Protein AF-A0A8K2ANF6-F1 (afdb_monomer)

Sequence (310 aa):
MTPPDPPKLIIRSDTGTQQIQLVDQPLWTVGRSQMNSICLSDPCASRHHAKIETVFDRHFCYVDLQSRNGSMINGHPVITPTLLQNGDRITIGSTEILFRRGIVTQAGNDTHQPQKQILTLQGAATQGIIWQELFLSHGISVIWETGETELLHHLRPQNANLPNLLLLDTEVFQQRLLEFCFWCRQQFPRMQIVLTYRETPHLSLDWQKQVAALGISCFLPAFDHHHLSTQTQVIQGRFNAVLQLISSSLNPETFHTTLKTLDQLLNQLSAVDKPAADPNPPSAPDPDEITSFLKMPSSPPPQRRQKHNN

InterPro domains:
  IPR000253 Forkhead-associated (FHA) domain [PF00498] (28-93)
  IPR000253 Forkhead-associated (FHA) domain [PS50006] (28-78)
  IPR000253 Forkhead-associated (FHA) domain [SM00240] (27-78)
  IPR008984 SMAD/FHA domain superfamily [SSF49879] (3-106)
  IPR050923 Cellular Process Regulator and RNA Processing Protein [PTHR23308] (6-105)

Foldseek 3Di:
DPPWDAKWKWKQDPVGTDIDGPDDDFKFWDFCAPPTNHHDVDPQTDNGFWMWGDDPNRWIKIGGPPRPNAKAWPNHGDLFTHTDDAQIWIDGHRMIMGIHTGFDWDDDDDDPDDAAEEEEADQDPLLQCLLCLQQSLQRHTYGYHPAPVVSVVQDDLPDPDHHQEYEYEPVRCVPCVLVVLQVCCVSPVNYAYEYEYADDPPCDPVNVVSVVVSVHQYYAYGDPQAPLVVCLVNSCVRSQSVCVSSPGDDDVVSSNVSSVSSNVVSCNRVVSPDDDDPPDDPDDDDPVVVVPPPDDDDDDDDDDDDDDDD

Mean predicted aligned error: 11.01 Å

Radius of gyration: 25.93 Å; Cα contacts (8 Å, |Δi|>4): 488; chains: 1; bounding box: 66×88×52 Å

pLDDT: mean 82.02, std 18.88, range [33.0, 98.5]

Nearest PDB structures (foldseek):
  3gqs-assembly2_B  TM=8.707E-01  e=6.152E-08  Chlamydia trachomatis D/UW-3/CX
  3gqs-assembly1_A  TM=8.862E-01  e=1.342E-07  Chlamydia trachomatis D/UW-3/CX
  3uv0-assembly1_A  TM=7.746E-01  e=3.350E-05  Drosophila melanogaster
  3mdb-assembly1_A  TM=7.869E-01  e=8.239E-05  Homo sapiens
  4dad-assembly1_A-2  TM=7.125E-01  e=3.692E-04  Burkholderia pseudomallei

Solvent-accessible surface area (backbone atoms only — not comparable to full-atom values): 18328 Å² total; per-residue (Å²): 132,82,76,62,51,71,37,29,36,42,37,37,46,98,91,46,78,51,76,45,73,69,64,102,60,62,68,40,38,29,14,40,27,81,88,29,79,41,60,42,93,44,86,56,39,25,59,66,19,30,36,40,36,55,45,93,90,77,41,41,32,41,33,69,57,80,30,88,73,52,41,25,48,77,87,39,76,56,82,41,53,38,73,63,51,75,68,40,36,39,37,38,72,84,31,42,33,36,36,42,52,40,74,69,68,55,46,75,84,90,69,100,61,89,73,52,32,36,38,32,37,34,66,51,61,70,59,38,50,54,55,43,55,57,36,32,74,70,47,26,23,33,44,82,31,62,49,72,72,66,49,51,71,63,66,43,95,83,47,90,78,62,59,62,31,39,41,36,35,52,78,72,36,70,91,46,47,64,61,51,45,48,51,45,37,72,76,38,75,83,56,39,35,34,39,31,36,81,67,80,68,89,70,44,71,64,55,53,53,54,43,55,75,50,55,54,71,50,78,43,72,52,76,68,69,74,63,37,72,82,40,46,70,60,54,49,52,56,52,44,58,56,32,52,78,69,76,47,81,82,53,68,69,58,50,55,53,52,45,51,55,50,31,55,51,45,49,58,39,60,57,59,78,58,76,75,75,64,94,69,71,80,75,79,78,64,82,78,66,68,76,72,79,82,78,80,84,90,79,84,83,86,84,85,83,83,82,83,87,130

Secondary structure (DSSP, 8-state):
-PPPPPPEEEEEETTEEEEEE--S-SEEEEESSTTSSEE---TTS-SS-EEEEEETTTEEEEEE-S-SS--EETTEE--S-EEE-TT-EEEETTEEEEEE------S-SS-SS---EEEEE-SSHHHHHHHHHHHHHTT-EEEEESSHHHHHHH--TT-SS--SEEEEETTTTTTTHHHHHHHHHHH-TT-EEEEEESSPP---HHHHHHHHHTT--EEEEPP--S-GGGGHHHHHHHHHHHHHHTT----HHHHHHHHHHHHHHHHHHHGGGSPPPPSSPPPPPPTTSGGGSS--PPPPPPPPPPPPP-

Organism: NCBI:txid2781853

Structure (mmCIF, N/CA/C/O backbone):
data_AF-A0A8K2ANF6-F1
#
_entry.id   AF-A0A8K2ANF6-F1
#
loop_
_atom_site.group_PDB
_atom_site.id
_atom_site.type_symbol
_atom_site.label_atom_id
_atom_site.label_alt_id
_atom_site.label_comp_id
_atom_site.label_asym_id
_atom_site.label_entity_id
_atom_site.label_seq_id
_atom_site.pdbx_PDB_ins_code
_atom_site.Cartn_x
_atom_site.Cartn_y
_atom_site.Cartn_z
_atom_site.occupancy
_atom_site.B_iso_or_equiv
_atom_site.auth_seq_id
_atom_site.auth_comp_id
_atom_site.auth_asym_id
_atom_site.auth_atom_id
_atom_site.pdbx_PDB_model_num
ATOM 1 N N . MET A 1 1 ? -9.736 -22.367 1.655 1.00 39.25 1 MET A N 1
ATOM 2 C CA . MET A 1 1 ? -9.303 -21.031 1.197 1.00 39.25 1 MET A CA 1
ATOM 3 C C . MET A 1 1 ? -8.266 -21.258 0.115 1.00 39.25 1 MET A C 1
ATOM 5 O O . MET A 1 1 ? -7.343 -22.024 0.357 1.00 39.25 1 MET A O 1
ATOM 9 N N . THR A 1 2 ? -8.457 -20.718 -1.087 1.00 34.53 2 THR A N 1
ATOM 10 C CA . THR A 1 2 ? -7.396 -20.680 -2.103 1.00 34.53 2 THR A CA 1
ATOM 11 C C . THR A 1 2 ? -6.213 -19.895 -1.526 1.00 34.53 2 THR A C 1
ATOM 13 O O . THR A 1 2 ? -6.458 -18.875 -0.876 1.00 34.53 2 THR A O 1
ATOM 16 N N . PRO A 1 3 ? -4.961 -20.362 -1.686 1.00 49.06 3 PRO A N 1
ATOM 17 C CA . PRO A 1 3 ? -3.806 -19.599 -1.234 1.00 49.06 3 PRO A CA 1
ATOM 18 C C . PRO A 1 3 ? -3.835 -18.202 -1.870 1.00 49.06 3 PRO A C 1
ATOM 20 O O . PRO A 1 3 ? -4.307 -18.075 -3.006 1.00 49.06 3 PRO A O 1
ATOM 23 N N . PRO A 1 4 ? -3.404 -17.154 -1.143 1.00 62.00 4 PRO A N 1
ATOM 24 C CA . PRO A 1 4 ? -3.367 -15.808 -1.693 1.00 62.00 4 PRO A CA 1
ATOM 25 C C . PRO A 1 4 ? -2.556 -15.830 -2.989 1.00 62.00 4 PRO A C 1
ATOM 27 O O . PRO A 1 4 ? -1.448 -16.363 -3.022 1.00 62.00 4 PRO A O 1
ATOM 30 N N . ASP A 1 5 ? -3.150 -15.300 -4.061 1.00 73.75 5 ASP A N 1
ATOM 31 C CA . ASP A 1 5 ? -2.535 -15.292 -5.387 1.00 73.75 5 ASP A CA 1
ATOM 32 C C . ASP A 1 5 ? -1.180 -14.563 -5.274 1.00 73.75 5 ASP A C 1
ATOM 34 O O . ASP A 1 5 ? -1.154 -13.417 -4.795 1.00 73.75 5 ASP A O 1
ATOM 38 N N . PRO A 1 6 ? -0.050 -15.214 -5.617 1.00 85.75 6 PRO A N 1
ATOM 39 C CA . PRO A 1 6 ? 1.262 -14.651 -5.347 1.00 85.75 6 PRO A CA 1
ATOM 40 C C . PRO A 1 6 ? 1.429 -13.318 -6.087 1.00 85.75 6 PRO A C 1
ATOM 42 O O . PRO A 1 6 ? 0.893 -13.152 -7.193 1.00 85.75 6 PRO A O 1
ATOM 45 N N . PRO A 1 7 ? 2.157 -12.352 -5.497 1.00 92.19 7 PRO A N 1
ATOM 46 C CA . PRO A 1 7 ? 2.443 -11.093 -6.166 1.00 92.19 7 PRO A CA 1
ATOM 47 C C . PRO A 1 7 ? 3.126 -11.365 -7.506 1.00 92.19 7 PRO A C 1
ATOM 49 O O . PRO A 1 7 ? 4.001 -12.225 -7.616 1.00 92.19 7 PRO A O 1
ATOM 52 N N . LYS A 1 8 ? 2.687 -10.668 -8.550 1.00 95.00 8 LYS A N 1
ATOM 53 C CA . LYS A 1 8 ? 3.132 -10.887 -9.923 1.00 95.00 8 LYS A CA 1
ATOM 54 C C . LYS A 1 8 ? 3.144 -9.601 -10.732 1.00 95.00 8 LYS A C 1
ATOM 56 O O . LYS A 1 8 ? 2.384 -8.668 -10.479 1.00 95.00 8 LYS A O 1
ATOM 61 N N . LEU A 1 9 ? 3.981 -9.600 -11.757 1.00 97.25 9 LEU A N 1
ATOM 62 C CA . LEU A 1 9 ? 4.042 -8.578 -12.788 1.00 97.25 9 LEU A CA 1
ATOM 63 C C . LEU A 1 9 ? 3.453 -9.137 -14.074 1.00 97.25 9 LEU A C 1
ATOM 65 O O . LEU A 1 9 ? 3.800 -10.243 -14.488 1.00 97.25 9 LEU A O 1
ATOM 69 N N . ILE A 1 10 ? 2.580 -8.366 -14.711 1.00 97.50 10 ILE A N 1
ATOM 70 C CA . ILE A 1 10 ? 2.072 -8.638 -16.054 1.00 97.50 10 ILE A CA 1
ATOM 71 C C . ILE A 1 10 ? 2.729 -7.616 -16.979 1.00 97.50 10 ILE A C 1
ATOM 73 O O . ILE A 1 10 ? 2.381 -6.439 -16.948 1.00 97.50 10 ILE A O 1
ATOM 77 N N . ILE A 1 11 ? 3.697 -8.067 -17.767 1.00 97.81 11 ILE A N 1
ATOM 78 C CA . ILE A 1 11 ? 4.515 -7.244 -18.658 1.00 97.81 11 ILE A CA 1
ATOM 79 C C . ILE A 1 11 ? 3.915 -7.319 -20.056 1.00 97.81 11 ILE A C 1
ATOM 81 O O . ILE A 1 11 ? 3.692 -8.412 -20.571 1.00 97.81 11 ILE A O 1
ATOM 85 N N . ARG A 1 12 ? 3.653 -6.167 -20.665 1.00 97.69 12 ARG A N 1
ATOM 86 C CA . ARG A 1 12 ? 3.119 -6.015 -22.016 1.00 97.69 12 ARG A CA 1
ATOM 87 C C . ARG A 1 12 ? 4.088 -5.181 -22.836 1.00 97.69 12 ARG A C 1
ATOM 89 O O . ARG A 1 12 ? 4.385 -4.043 -22.480 1.00 97.69 12 ARG A O 1
ATOM 96 N N . SER A 1 13 ? 4.553 -5.757 -23.929 1.00 94.12 13 SER A N 1
ATOM 97 C CA . SER A 1 13 ? 5.514 -5.172 -24.859 1.00 94.12 13 SER A CA 1
ATOM 98 C C . SER A 1 13 ? 5.072 -5.423 -26.302 1.00 94.12 13 SER A C 1
ATOM 100 O O . SER A 1 13 ? 4.070 -6.090 -26.570 1.00 94.12 13 SER A O 1
ATOM 102 N N . ASP A 1 14 ? 5.854 -4.910 -27.248 1.00 90.00 14 ASP A N 1
ATOM 103 C CA . ASP A 1 14 ? 5.742 -5.214 -28.677 1.00 90.00 14 ASP A CA 1
ATOM 104 C C . ASP A 1 14 ? 5.882 -6.714 -28.999 1.00 90.00 14 ASP A C 1
ATOM 106 O O . ASP A 1 14 ? 5.288 -7.214 -29.952 1.00 90.00 14 ASP A O 1
ATOM 110 N N . THR A 1 15 ? 6.639 -7.438 -28.178 1.00 87.94 15 THR A N 1
ATOM 111 C CA . THR A 1 15 ? 6.895 -8.877 -28.295 1.00 87.94 15 THR A CA 1
ATOM 112 C C . THR A 1 15 ? 5.807 -9.760 -27.676 1.00 87.94 15 THR A C 1
ATOM 114 O O . THR A 1 15 ? 5.820 -10.972 -27.891 1.00 87.94 15 THR A O 1
ATOM 117 N N . GLY A 1 16 ? 4.845 -9.186 -26.944 1.00 92.62 16 GLY A N 1
ATOM 118 C CA . GLY A 1 16 ? 3.699 -9.907 -26.391 1.00 92.62 16 GLY A CA 1
ATOM 119 C C . GLY A 1 16 ? 3.434 -9.611 -24.917 1.00 92.62 16 GLY A C 1
ATOM 120 O O . GLY A 1 16 ? 3.733 -8.536 -24.404 1.00 92.62 16 GLY A O 1
ATOM 121 N N . THR A 1 17 ? 2.800 -10.564 -24.229 1.00 96.12 17 THR A N 1
ATOM 122 C CA . THR A 1 17 ? 2.511 -10.472 -22.790 1.00 96.12 17 THR A CA 1
ATOM 123 C C . THR A 1 17 ? 3.223 -11.584 -22.032 1.00 96.12 17 THR A C 1
ATOM 125 O O . THR A 1 17 ? 3.067 -12.756 -22.366 1.00 96.12 17 THR A O 1
ATOM 128 N N . GLN A 1 18 ? 3.944 -11.222 -20.974 1.00 95.12 18 GLN A N 1
ATOM 129 C CA . GLN A 1 18 ? 4.618 -12.142 -20.061 1.00 95.12 18 GLN A CA 1
ATOM 130 C C . GLN A 1 18 ? 4.114 -11.935 -18.629 1.00 95.12 18 GLN A C 1
ATOM 132 O O . GLN A 1 18 ? 3.755 -10.825 -18.240 1.00 95.12 18 GLN A O 1
ATOM 137 N N . GLN A 1 19 ? 4.100 -13.001 -17.827 1.00 95.50 19 GLN A N 1
ATOM 138 C CA . GLN A 1 19 ? 3.836 -12.917 -16.391 1.00 95.50 19 GLN A CA 1
ATOM 139 C C . GLN A 1 19 ? 5.044 -13.407 -15.596 1.00 95.50 19 GLN A C 1
ATOM 141 O O . GLN A 1 19 ? 5.625 -14.436 -15.932 1.00 95.50 19 GLN A O 1
ATOM 146 N N . ILE A 1 20 ? 5.412 -12.673 -14.547 1.00 95.06 20 ILE A N 1
ATOM 147 C CA . ILE A 1 20 ? 6.515 -13.018 -13.642 1.00 95.06 20 ILE A CA 1
ATOM 148 C C . ILE A 1 20 ? 5.988 -13.009 -12.216 1.00 95.06 20 ILE A C 1
ATOM 150 O O . ILE A 1 20 ? 5.443 -12.001 -11.773 1.00 95.06 20 ILE A O 1
ATOM 154 N N . GLN A 1 21 ? 6.155 -14.115 -11.496 1.00 94.62 21 GLN A N 1
ATOM 155 C CA . GLN A 1 21 ? 5.855 -14.169 -10.068 1.00 94.62 21 GLN A CA 1
ATOM 156 C C . GLN A 1 21 ? 7.011 -13.567 -9.266 1.00 94.62 21 GLN A C 1
ATOM 158 O O . GLN A 1 21 ? 8.182 -13.814 -9.554 1.00 94.62 21 GLN A O 1
ATOM 163 N N . LEU A 1 22 ? 6.671 -12.771 -8.259 1.00 93.69 22 LEU A N 1
ATOM 164 C CA . LEU A 1 22 ? 7.609 -12.134 -7.345 1.00 93.69 22 LEU A CA 1
ATOM 165 C C . LEU A 1 22 ? 7.715 -12.963 -6.060 1.00 93.69 22 LEU A C 1
ATOM 167 O O . LEU A 1 22 ? 7.295 -12.539 -4.986 1.00 93.69 22 LEU A O 1
ATOM 171 N N . VAL A 1 23 ? 8.234 -14.181 -6.206 1.00 90.88 23 VAL A N 1
ATOM 172 C CA . VAL A 1 23 ? 8.420 -15.161 -5.126 1.00 90.88 23 VAL A CA 1
ATOM 173 C C . VAL A 1 23 ? 9.886 -15.601 -5.035 1.00 90.88 23 VAL A C 1
ATOM 175 O O . VAL A 1 23 ? 10.670 -15.347 -5.949 1.00 90.88 23 VAL A O 1
ATOM 178 N N . ASP A 1 24 ? 10.250 -16.239 -3.921 1.00 86.81 24 ASP A N 1
ATOM 179 C CA . ASP A 1 24 ? 11.532 -16.928 -3.677 1.00 86.81 24 ASP A CA 1
ATOM 180 C C . ASP A 1 24 ? 12.808 -16.068 -3.616 1.00 86.81 24 ASP A C 1
ATOM 182 O O . ASP A 1 24 ? 13.898 -16.588 -3.376 1.00 86.81 24 ASP A O 1
ATOM 186 N N . GLN A 1 25 ? 12.703 -14.749 -3.766 1.00 91.94 25 GLN A N 1
ATOM 187 C CA . GLN A 1 25 ? 13.829 -13.827 -3.613 1.00 91.94 25 GLN A CA 1
ATOM 188 C C . GLN A 1 25 ? 13.356 -12.451 -3.128 1.00 91.94 25 GLN A C 1
ATOM 190 O O . GLN A 1 25 ? 12.196 -12.114 -3.320 1.00 91.94 25 GLN A O 1
ATOM 195 N N . PRO A 1 26 ? 14.214 -11.633 -2.494 1.00 92.88 26 PRO A N 1
ATOM 196 C CA . PRO A 1 26 ? 13.815 -10.312 -2.008 1.00 92.88 26 PRO A CA 1
ATOM 197 C C . PRO A 1 26 ? 14.000 -9.198 -3.050 1.00 92.88 26 PRO A C 1
ATOM 199 O O . PRO A 1 26 ? 13.615 -8.062 -2.783 1.00 92.88 26 PRO A O 1
ATOM 202 N N . LEU A 1 27 ? 14.618 -9.483 -4.202 1.00 95.94 27 LEU A N 1
ATOM 203 C CA . LEU A 1 27 ? 15.065 -8.485 -5.175 1.00 95.94 27 LEU A CA 1
ATOM 204 C C . LEU A 1 27 ? 14.932 -9.005 -6.614 1.00 95.94 27 LEU A C 1
ATOM 206 O O . LEU A 1 27 ? 15.397 -10.099 -6.924 1.00 95.94 27 LEU A O 1
ATOM 210 N N . TRP A 1 28 ? 14.391 -8.174 -7.507 1.00 97.75 28 TRP A N 1
ATOM 211 C CA . TRP A 1 28 ? 14.339 -8.408 -8.952 1.00 97.75 28 TRP A CA 1
ATOM 212 C C . TRP A 1 28 ? 14.952 -7.225 -9.687 1.00 97.75 28 TRP A C 1
ATOM 214 O O . TRP A 1 28 ? 14.529 -6.084 -9.502 1.00 97.75 28 TRP A O 1
ATOM 224 N N . THR A 1 29 ? 15.929 -7.481 -10.550 1.00 98.31 29 THR A N 1
ATOM 225 C CA . THR A 1 29 ? 16.485 -6.449 -11.434 1.00 98.31 29 THR A CA 1
ATOM 226 C C . THR A 1 29 ? 15.668 -6.355 -12.719 1.00 98.31 29 THR A C 1
ATOM 228 O O . THR A 1 29 ? 15.190 -7.367 -13.234 1.00 98.31 29 THR A O 1
ATOM 231 N N . VAL A 1 30 ? 15.503 -5.140 -13.244 1.00 98.38 30 VAL A N 1
ATOM 232 C CA . VAL A 1 30 ? 14.703 -4.833 -14.437 1.00 98.38 30 VAL A CA 1
ATOM 233 C C . VAL A 1 30 ? 15.554 -4.058 -15.438 1.00 98.38 30 VAL A C 1
ATOM 235 O O . VAL A 1 30 ? 16.213 -3.080 -15.083 1.00 98.38 30 VAL A O 1
ATOM 238 N N . GLY A 1 31 ? 15.531 -4.453 -16.709 1.00 98.00 31 GLY A N 1
ATOM 239 C CA . GLY A 1 31 ? 16.178 -3.701 -17.788 1.00 98.00 31 GLY A CA 1
ATOM 240 C C . GLY A 1 31 ? 16.373 -4.527 -19.053 1.00 98.00 31 GLY A C 1
ATOM 241 O O . GLY A 1 31 ? 16.070 -5.714 -19.081 1.00 98.00 31 GLY A O 1
ATOM 242 N N . ARG A 1 32 ? 16.925 -3.925 -20.110 1.00 97.44 32 ARG A N 1
ATOM 243 C CA . ARG A 1 32 ? 17.100 -4.612 -21.408 1.00 97.44 32 ARG A CA 1
ATOM 244 C C . ARG A 1 32 ? 18.254 -5.613 -21.475 1.00 97.44 32 ARG A C 1
ATOM 246 O O . ARG A 1 32 ? 18.420 -6.302 -22.475 1.00 97.44 32 ARG A O 1
ATOM 253 N N . SER A 1 33 ? 19.120 -5.639 -20.462 1.00 97.56 33 SER A N 1
ATOM 254 C CA . SER A 1 33 ? 20.184 -6.643 -20.391 1.00 97.56 33 SER A CA 1
ATOM 255 C C . SER A 1 33 ? 19.595 -8.006 -20.033 1.00 97.56 33 SER A C 1
ATOM 257 O O . SER A 1 33 ? 18.808 -8.101 -19.093 1.00 97.56 33 SER A O 1
ATOM 259 N N . GLN A 1 34 ? 20.057 -9.064 -20.703 1.00 96.44 34 GLN A N 1
ATOM 260 C CA . GLN A 1 34 ? 19.699 -10.455 -20.388 1.00 96.44 34 GLN A CA 1
ATOM 261 C C . GLN A 1 34 ? 20.194 -10.909 -19.004 1.00 96.44 34 GLN A C 1
ATOM 263 O O . GLN A 1 34 ? 19.775 -11.946 -18.511 1.00 96.44 34 GLN A O 1
ATOM 268 N N . MET A 1 35 ? 21.069 -10.124 -18.367 1.00 96.12 35 MET A N 1
ATOM 269 C CA . MET A 1 35 ? 21.545 -10.367 -17.001 1.00 96.12 35 MET A CA 1
ATOM 270 C C . MET A 1 35 ? 20.522 -9.979 -15.921 1.00 96.12 35 MET A C 1
ATOM 272 O O . MET A 1 35 ? 20.760 -10.249 -14.746 1.00 96.12 35 MET A O 1
ATOM 276 N N . ASN A 1 36 ? 19.431 -9.292 -16.278 1.00 97.62 36 ASN A N 1
ATOM 277 C CA . ASN A 1 36 ? 18.409 -8.917 -15.304 1.00 97.62 36 ASN A CA 1
ATOM 278 C C . ASN A 1 36 ? 17.439 -10.069 -15.044 1.00 97.62 36 ASN A C 1
ATOM 280 O O . ASN A 1 36 ? 17.102 -10.815 -15.962 1.00 97.62 36 ASN A O 1
ATOM 284 N N . SER A 1 37 ? 16.904 -10.137 -13.823 1.00 95.50 37 SER A N 1
ATOM 285 C CA . SER A 1 37 ? 15.804 -11.048 -13.477 1.00 95.50 37 SER A CA 1
ATOM 286 C C . SER A 1 37 ? 14.595 -10.843 -14.397 1.00 95.50 37 SER A C 1
ATOM 288 O O . SER A 1 37 ? 13.883 -11.787 -14.723 1.00 95.50 37 SER A O 1
ATOM 290 N N . ILE A 1 38 ? 14.372 -9.594 -14.815 1.00 96.50 38 ILE A N 1
ATOM 291 C CA . ILE A 1 38 ? 13.298 -9.168 -15.704 1.00 96.50 38 ILE A CA 1
ATOM 292 C C . ILE A 1 38 ? 13.931 -8.465 -16.908 1.00 96.50 38 ILE A C 1
ATOM 294 O O . ILE A 1 38 ? 14.253 -7.273 -16.866 1.00 96.50 38 ILE A O 1
ATOM 298 N N . CYS A 1 39 ? 14.134 -9.228 -17.982 1.00 96.94 39 CYS A N 1
ATOM 299 C CA . CYS A 1 39 ? 14.670 -8.718 -19.239 1.00 96.94 39 CYS A CA 1
ATOM 300 C C . CYS A 1 39 ? 13.553 -8.092 -20.085 1.00 96.94 39 CYS A C 1
ATOM 302 O O . CYS A 1 39 ? 12.586 -8.766 -20.431 1.00 96.94 39 CYS A O 1
ATOM 304 N N . LEU A 1 40 ? 13.704 -6.819 -20.450 1.00 96.56 40 LEU A N 1
ATOM 305 C CA . LEU A 1 40 ? 12.768 -6.106 -21.326 1.00 96.56 40 LEU A CA 1
ATOM 306 C C . LEU A 1 40 ? 13.298 -6.071 -22.768 1.00 96.56 40 LEU A C 1
ATOM 308 O O . LEU A 1 40 ? 14.485 -5.822 -22.973 1.00 96.56 40 LEU A O 1
ATOM 312 N N . SER A 1 41 ? 12.440 -6.262 -23.777 1.00 94.75 41 SER A N 1
ATOM 313 C CA . SER A 1 41 ? 12.818 -6.084 -25.196 1.00 94.75 41 SER A CA 1
ATOM 314 C C . SER A 1 41 ? 12.915 -4.614 -25.621 1.00 94.75 41 SER A C 1
ATOM 316 O O . SER A 1 41 ? 13.351 -4.319 -26.731 1.00 94.75 41 SER A O 1
ATOM 318 N N . ASP A 1 42 ? 12.537 -3.692 -24.737 1.00 95.88 42 ASP A N 1
ATOM 319 C CA . ASP A 1 42 ? 12.378 -2.275 -25.035 1.00 95.88 42 ASP A CA 1
ATOM 320 C C . ASP A 1 42 ? 13.719 -1.548 -25.276 1.00 95.88 42 ASP A C 1
ATOM 322 O O . ASP A 1 42 ? 14.563 -1.475 -24.370 1.00 95.88 42 ASP A O 1
ATOM 326 N N . PRO A 1 43 ? 13.933 -0.938 -26.457 1.00 95.56 43 PRO A N 1
ATOM 327 C CA . PRO A 1 43 ? 15.132 -0.149 -26.735 1.00 95.56 43 PRO A CA 1
ATOM 328 C C . PRO A 1 43 ? 15.287 1.090 -25.839 1.00 95.56 43 PRO A C 1
ATOM 330 O O . PRO A 1 43 ? 16.409 1.572 -25.640 1.00 95.56 43 PRO A O 1
ATOM 333 N N . CYS A 1 44 ? 14.182 1.614 -25.302 1.00 96.81 44 CYS A N 1
ATOM 334 C CA . CYS A 1 44 ? 14.166 2.734 -24.371 1.00 96.81 44 CYS A CA 1
ATOM 335 C C . CYS A 1 44 ? 14.479 2.309 -22.929 1.00 96.81 44 CYS A C 1
ATOM 337 O O . CYS A 1 44 ? 14.801 3.178 -22.115 1.00 96.81 44 CYS A O 1
ATOM 339 N N . ALA A 1 45 ? 14.474 1.014 -22.607 1.00 97.75 45 ALA A N 1
ATOM 340 C CA . ALA A 1 45 ? 14.948 0.542 -21.314 1.00 97.75 45 ALA A CA 1
ATOM 341 C C . ALA A 1 45 ? 16.485 0.644 -21.206 1.00 97.75 45 ALA A C 1
ATOM 343 O O . ALA A 1 45 ? 17.249 0.410 -22.147 1.00 97.75 45 ALA A O 1
ATOM 344 N N . SER A 1 46 ? 16.975 0.963 -20.009 1.00 98.38 46 SER A N 1
ATOM 345 C CA . SER A 1 46 ? 18.412 0.934 -19.709 1.00 98.38 46 SER A CA 1
ATOM 346 C C . SER A 1 46 ? 18.868 -0.515 -19.538 1.00 98.38 46 SER A C 1
ATOM 348 O O . SER A 1 46 ? 18.061 -1.399 -19.256 1.00 98.38 46 SER A O 1
ATOM 350 N N . ARG A 1 47 ? 20.174 -0.785 -19.700 1.00 97.88 47 ARG A N 1
ATOM 351 C CA . ARG A 1 47 ? 20.722 -2.140 -19.478 1.00 97.88 47 ARG A CA 1
ATOM 352 C C . ARG A 1 47 ? 20.399 -2.643 -18.073 1.00 97.88 47 ARG A C 1
ATOM 354 O O . ARG A 1 47 ? 19.937 -3.766 -17.957 1.00 97.88 47 ARG A O 1
ATOM 361 N N . HIS A 1 48 ? 20.568 -1.789 -17.070 1.00 97.75 48 HIS A N 1
ATOM 362 C CA . HIS A 1 48 ? 20.039 -1.944 -15.717 1.00 97.75 48 HIS A CA 1
ATOM 363 C C . HIS A 1 48 ? 19.187 -0.701 -15.479 1.00 97.75 48 HIS A C 1
ATOM 365 O O . HIS A 1 48 ? 19.726 0.401 -15.443 1.00 97.75 48 HIS A O 1
ATOM 371 N N . HIS A 1 49 ? 17.869 -0.851 -15.518 1.00 98.31 49 HIS A N 1
ATOM 372 C CA . HIS A 1 49 ? 16.933 0.271 -15.539 1.00 98.31 49 HIS A CA 1
ATOM 373 C C . HIS A 1 49 ? 16.351 0.531 -14.159 1.00 98.31 49 HIS A C 1
ATOM 375 O O . HIS A 1 49 ? 16.352 1.664 -13.696 1.00 98.31 49 HIS A O 1
ATOM 381 N N . ALA A 1 50 ? 15.911 -0.524 -13.488 1.00 98.44 50 ALA A N 1
ATOM 382 C CA . ALA A 1 50 ? 15.317 -0.431 -12.171 1.00 98.44 50 ALA A CA 1
ATOM 383 C C . ALA A 1 50 ? 15.552 -1.714 -11.378 1.00 98.44 50 ALA A C 1
ATOM 385 O O . ALA A 1 50 ? 16.054 -2.719 -11.895 1.00 98.44 50 ALA A O 1
ATOM 386 N N . LYS A 1 51 ? 15.149 -1.683 -10.116 1.00 97.81 51 LYS A N 1
ATOM 387 C CA . LYS A 1 51 ? 14.962 -2.868 -9.290 1.00 97.81 51 LYS A CA 1
ATOM 388 C C . LYS A 1 51 ? 13.610 -2.807 -8.591 1.00 97.81 51 LYS A C 1
ATOM 390 O O . LYS A 1 51 ? 13.089 -1.728 -8.323 1.00 97.81 51 LYS A O 1
ATOM 395 N N . ILE A 1 52 ? 13.072 -3.978 -8.287 1.00 97.75 52 ILE A N 1
ATOM 396 C CA . ILE A 1 52 ? 11.932 -4.151 -7.395 1.00 97.75 52 ILE A CA 1
ATOM 397 C C . ILE A 1 52 ? 12.443 -4.908 -6.177 1.00 97.75 52 ILE A C 1
ATOM 399 O O . ILE A 1 52 ? 13.043 -5.970 -6.331 1.00 97.75 52 ILE A O 1
ATOM 403 N N . GLU A 1 53 ? 12.243 -4.361 -4.986 1.00 95.38 53 GLU A N 1
ATOM 404 C CA . GLU A 1 53 ? 12.713 -4.950 -3.731 1.00 95.38 53 GLU A CA 1
ATOM 405 C C . GLU A 1 53 ? 11.565 -5.169 -2.749 1.00 95.38 53 GLU A C 1
ATOM 407 O O . GLU A 1 53 ? 10.596 -4.411 -2.719 1.00 95.38 53 GLU A O 1
ATOM 412 N N . THR A 1 54 ? 11.669 -6.232 -1.959 1.00 93.19 54 THR A N 1
ATOM 413 C CA . THR A 1 54 ? 10.691 -6.561 -0.922 1.00 93.19 54 THR A CA 1
ATOM 414 C C . THR A 1 54 ? 10.990 -5.760 0.343 1.00 93.19 54 THR A C 1
ATOM 416 O O . THR A 1 54 ? 12.134 -5.710 0.789 1.00 93.19 54 THR A O 1
ATOM 419 N N . VAL A 1 55 ? 9.961 -5.171 0.953 1.00 90.19 55 VAL A N 1
ATOM 420 C CA . VAL A 1 55 ? 10.028 -4.477 2.249 1.00 90.19 55 VAL A CA 1
ATOM 421 C C . VAL A 1 55 ? 8.966 -5.047 3.197 1.00 90.19 55 VAL A C 1
ATOM 423 O O . VAL A 1 55 ? 7.869 -5.404 2.762 1.00 90.19 55 VAL A O 1
ATOM 426 N N . PHE A 1 56 ? 9.295 -5.198 4.487 1.00 84.94 56 PHE A N 1
ATOM 427 C CA . PHE A 1 56 ? 8.465 -5.921 5.475 1.00 84.94 56 PHE A CA 1
ATOM 428 C C . PHE A 1 56 ? 7.998 -7.314 4.999 1.00 84.94 56 PHE A C 1
ATOM 430 O O . PHE A 1 56 ? 6.882 -7.738 5.293 1.00 84.94 56 PHE A O 1
ATOM 437 N N . ASP A 1 57 ? 8.818 -8.004 4.203 1.00 83.81 57 ASP A N 1
ATOM 438 C CA . ASP A 1 57 ? 8.562 -9.348 3.652 1.00 83.81 57 ASP A CA 1
ATOM 439 C C . ASP A 1 57 ? 7.304 -9.494 2.770 1.00 83.81 57 ASP A C 1
ATOM 441 O O . ASP A 1 57 ? 7.019 -10.581 2.271 1.00 83.81 57 ASP A O 1
ATOM 445 N N . ARG A 1 58 ? 6.520 -8.426 2.573 1.00 87.19 58 ARG A N 1
ATOM 446 C CA . ARG A 1 58 ? 5.208 -8.492 1.904 1.00 87.19 58 ARG A CA 1
ATOM 447 C C . ARG A 1 58 ? 4.888 -7.305 1.008 1.00 87.19 58 ARG A C 1
ATOM 449 O O . ARG A 1 58 ? 3.904 -7.367 0.274 1.00 87.19 58 ARG A O 1
ATOM 456 N N . HIS A 1 59 ? 5.640 -6.216 1.094 1.00 91.31 59 HIS A N 1
ATOM 457 C CA . HIS A 1 59 ? 5.457 -5.032 0.256 1.00 91.31 59 HIS A CA 1
ATOM 458 C C . HIS A 1 59 ? 6.559 -4.953 -0.777 1.00 91.31 59 HIS A C 1
ATOM 460 O O . HIS A 1 59 ? 7.635 -5.501 -0.575 1.00 91.31 59 HIS A O 1
ATOM 466 N N . PHE A 1 60 ? 6.290 -4.264 -1.878 1.00 94.06 60 PHE A N 1
ATOM 467 C CA . PHE A 1 60 ? 7.228 -4.147 -2.985 1.00 94.06 60 PHE A CA 1
ATOM 468 C C . PHE A 1 60 ? 7.524 -2.676 -3.227 1.00 94.06 60 PHE A C 1
ATOM 470 O O . PHE A 1 60 ? 6.612 -1.856 -3.266 1.00 94.06 60 PHE A O 1
ATOM 477 N N . CYS A 1 61 ? 8.798 -2.349 -3.371 1.00 95.69 61 CYS A N 1
ATOM 478 C CA . CYS A 1 61 ? 9.278 -1.013 -3.669 1.00 95.69 61 CYS A CA 1
ATOM 479 C C . CYS A 1 61 ? 9.944 -1.025 -5.043 1.00 95.69 61 CYS A C 1
ATOM 481 O O . CYS A 1 61 ? 10.803 -1.865 -5.312 1.00 95.69 61 CYS A O 1
ATOM 483 N N . TYR A 1 62 ? 9.536 -0.109 -5.915 1.00 97.44 62 TYR A N 1
ATOM 484 C CA . TYR A 1 62 ? 10.172 0.132 -7.199 1.00 97.44 62 TYR A CA 1
ATOM 485 C C . TYR A 1 62 ? 11.223 1.230 -7.056 1.00 97.44 62 TYR A C 1
ATOM 487 O O . TYR A 1 62 ? 10.933 2.318 -6.558 1.00 97.44 62 TYR A O 1
ATOM 495 N N . VAL A 1 63 ? 12.434 0.960 -7.533 1.00 96.88 63 VAL A N 1
ATOM 496 C CA . VAL A 1 63 ? 13.553 1.905 -7.501 1.00 96.88 63 VAL A CA 1
ATOM 497 C C . VAL A 1 63 ? 14.140 2.025 -8.901 1.00 96.88 63 VAL A C 1
ATOM 499 O O . VAL A 1 63 ? 14.753 1.079 -9.401 1.00 96.88 63 VAL A O 1
ATOM 502 N N . ASP A 1 64 ? 13.968 3.190 -9.527 1.00 97.00 64 ASP A N 1
ATOM 503 C CA . ASP A 1 64 ? 14.666 3.527 -10.770 1.00 97.00 64 ASP A CA 1
ATOM 504 C C . ASP A 1 64 ? 16.167 3.714 -10.481 1.00 97.00 64 ASP A C 1
ATOM 506 O O . ASP A 1 64 ? 16.559 4.366 -9.512 1.00 97.00 64 ASP A O 1
ATOM 510 N N . LEU A 1 65 ? 17.024 3.096 -11.296 1.00 96.56 65 LEU A N 1
ATOM 511 C CA . LEU A 1 65 ? 18.480 3.099 -11.124 1.00 96.56 65 LEU A CA 1
ATOM 512 C C . LEU A 1 65 ? 19.137 4.192 -11.977 1.00 96.56 65 LEU A C 1
ATOM 514 O O . LEU A 1 65 ? 20.109 3.926 -12.686 1.00 96.56 65 LEU A O 1
ATOM 518 N N . GLN A 1 66 ? 18.584 5.409 -11.925 1.00 94.31 66 GLN A N 1
ATOM 519 C CA . GLN A 1 66 ? 19.006 6.555 -12.742 1.00 94.31 66 GLN A CA 1
ATOM 520 C C . GLN A 1 66 ? 19.010 6.210 -14.234 1.00 94.31 66 GLN A C 1
ATOM 522 O O . GLN A 1 66 ? 19.981 6.407 -14.972 1.00 94.31 66 GLN A O 1
ATOM 527 N N . SER A 1 67 ? 17.913 5.611 -14.676 1.00 96.25 67 SER A N 1
ATOM 528 C CA . SER A 1 67 ? 17.752 5.183 -16.045 1.00 96.25 67 SER A CA 1
ATOM 529 C C . SER A 1 67 ? 17.715 6.378 -17.004 1.00 96.25 67 SER A C 1
ATOM 531 O O . SER A 1 67 ? 17.304 7.482 -16.659 1.00 96.25 67 SER A O 1
ATOM 533 N N . ARG A 1 68 ? 18.137 6.166 -18.258 1.00 96.75 68 ARG A N 1
ATOM 534 C CA . ARG A 1 68 ? 18.290 7.267 -19.223 1.00 96.75 68 ARG A CA 1
ATOM 535 C C . ARG A 1 68 ? 16.964 7.957 -19.557 1.00 96.75 68 ARG A C 1
ATOM 537 O O . ARG A 1 68 ? 16.951 9.155 -19.796 1.00 96.75 68 ARG A O 1
ATOM 544 N N . ASN A 1 69 ? 15.888 7.180 -19.641 1.00 96.69 69 ASN A N 1
ATOM 545 C CA . ASN A 1 69 ? 14.569 7.660 -20.055 1.00 96.69 69 ASN A CA 1
ATOM 546 C C . ASN A 1 69 ? 13.583 7.765 -18.881 1.00 96.69 69 ASN A C 1
ATOM 548 O O . ASN A 1 69 ? 12.458 8.214 -19.084 1.00 96.69 69 ASN A O 1
ATOM 552 N N . GLY A 1 70 ? 14.000 7.356 -17.680 1.00 97.00 70 GLY A N 1
ATOM 553 C CA . GLY A 1 70 ? 13.143 7.272 -16.508 1.00 97.00 70 GLY A CA 1
ATOM 554 C C . GLY A 1 70 ? 12.092 6.165 -16.593 1.00 97.00 70 GLY A C 1
ATOM 555 O O . GLY A 1 70 ? 11.917 5.488 -17.612 1.00 97.00 70 GLY A O 1
ATOM 556 N N . SER A 1 71 ? 11.364 6.049 -15.489 1.00 98.00 71 SER A N 1
ATOM 557 C CA . SER A 1 71 ? 10.178 5.215 -15.329 1.00 98.00 71 SER A CA 1
ATOM 558 C C . SER A 1 71 ? 8.987 6.095 -14.963 1.00 98.00 71 SER A C 1
ATOM 560 O O . SER A 1 71 ? 9.156 7.148 -14.344 1.00 98.00 71 SER A O 1
ATOM 562 N N . MET A 1 72 ? 7.774 5.650 -15.276 1.00 98.19 72 MET A N 1
ATOM 563 C CA . MET A 1 72 ? 6.545 6.289 -14.797 1.00 98.19 72 MET A CA 1
ATOM 564 C C . MET A 1 72 ? 5.689 5.276 -14.044 1.00 98.19 72 MET A C 1
ATOM 566 O O . MET A 1 72 ? 5.556 4.153 -14.511 1.00 98.19 72 MET A O 1
ATOM 570 N N . ILE A 1 73 ? 5.078 5.658 -12.924 1.00 97.06 73 ILE A N 1
ATOM 571 C CA . ILE A 1 73 ? 4.047 4.871 -12.234 1.00 97.06 73 ILE A CA 1
ATOM 572 C C . ILE A 1 73 ? 2.730 5.634 -12.322 1.00 97.06 73 ILE A C 1
ATOM 574 O O . ILE A 1 73 ? 2.649 6.794 -11.926 1.00 97.06 73 ILE A O 1
ATOM 578 N N . ASN A 1 74 ? 1.702 4.996 -12.883 1.00 94.75 74 ASN A N 1
ATOM 579 C CA . ASN A 1 74 ? 0.369 5.572 -13.087 1.00 94.75 74 ASN A CA 1
ATOM 580 C C . ASN A 1 74 ? 0.400 6.941 -13.797 1.00 94.75 74 ASN A C 1
ATOM 582 O O . ASN A 1 74 ? -0.394 7.827 -13.501 1.00 94.75 74 ASN A O 1
ATOM 586 N N . GLY A 1 75 ? 1.334 7.124 -14.736 1.00 94.12 75 GLY A N 1
ATOM 587 C CA . GLY A 1 75 ? 1.493 8.380 -15.475 1.00 94.12 75 GLY A CA 1
ATOM 588 C C . GLY A 1 75 ? 2.365 9.438 -14.784 1.00 94.12 75 GLY A C 1
ATOM 589 O O . GLY A 1 75 ? 2.606 10.488 -15.375 1.00 94.12 75 GLY A O 1
ATOM 590 N N . HIS A 1 76 ? 2.885 9.172 -13.585 1.00 95.00 76 HIS A N 1
ATOM 591 C CA . HIS A 1 76 ? 3.766 10.086 -12.858 1.00 95.00 76 HIS A CA 1
ATOM 592 C C . HIS A 1 76 ? 5.225 9.611 -12.907 1.00 95.00 76 HIS A C 1
ATOM 594 O O . HIS A 1 76 ? 5.469 8.423 -12.700 1.00 95.00 76 HIS A O 1
ATOM 600 N N . PRO A 1 77 ? 6.207 10.494 -13.170 1.00 95.56 77 PRO A N 1
ATOM 601 C CA . PRO A 1 77 ? 7.620 10.123 -13.149 1.00 95.56 77 PRO A CA 1
ATOM 602 C C . PRO A 1 77 ? 8.054 9.564 -11.791 1.00 95.56 77 PRO A C 1
ATOM 604 O O . PRO A 1 77 ? 7.719 10.123 -10.747 1.00 95.56 77 PRO A O 1
ATOM 607 N N . VAL A 1 78 ? 8.839 8.490 -11.811 1.00 95.19 78 VAL A N 1
ATOM 608 C CA . VAL A 1 78 ? 9.472 7.934 -10.611 1.00 95.19 78 VAL A CA 1
ATOM 609 C C . VAL A 1 78 ? 10.786 8.667 -10.371 1.00 95.19 78 VAL A C 1
ATOM 611 O O . VAL A 1 78 ? 11.748 8.477 -11.111 1.00 95.19 78 VAL A O 1
ATOM 614 N N . ILE A 1 79 ? 10.815 9.509 -9.341 1.00 91.38 79 ILE A N 1
ATOM 615 C CA . ILE A 1 79 ? 12.005 10.281 -8.943 1.00 91.38 79 ILE A CA 1
ATOM 616 C C . ILE A 1 79 ? 12.674 9.639 -7.722 1.00 91.38 79 ILE A C 1
ATOM 618 O O . ILE A 1 79 ? 13.897 9.597 -7.619 1.00 91.38 79 ILE A O 1
ATOM 622 N N . THR A 1 80 ? 11.866 9.086 -6.821 1.00 91.06 80 THR A N 1
ATOM 623 C CA . THR A 1 80 ? 12.300 8.437 -5.585 1.00 91.06 80 THR A CA 1
ATOM 624 C C . THR A 1 80 ? 11.763 7.001 -5.513 1.00 91.06 80 THR A C 1
ATOM 626 O O . THR A 1 80 ? 10.829 6.644 -6.244 1.00 91.06 80 THR A O 1
ATOM 629 N N . PRO A 1 81 ? 12.345 6.143 -4.651 1.00 94.06 81 PRO A N 1
ATOM 630 C CA . PRO A 1 81 ? 11.797 4.825 -4.353 1.00 94.06 81 PRO A CA 1
ATOM 631 C C . PRO A 1 81 ? 10.293 4.887 -4.063 1.00 94.06 81 PRO A C 1
ATOM 633 O O . PRO A 1 81 ? 9.849 5.638 -3.196 1.00 94.06 81 PRO A O 1
ATOM 636 N N . THR A 1 82 ? 9.503 4.101 -4.792 1.00 93.56 82 THR A N 1
ATOM 637 C CA . THR A 1 82 ? 8.037 4.167 -4.755 1.00 93.56 82 THR A CA 1
ATOM 638 C C . THR A 1 82 ? 7.451 2.826 -4.324 1.00 93.56 82 THR A C 1
ATOM 640 O O . THR A 1 82 ? 7.710 1.797 -4.948 1.00 93.56 82 THR A O 1
ATOM 643 N N . LEU A 1 83 ? 6.636 2.826 -3.264 1.00 93.81 83 LEU A N 1
ATOM 644 C CA . LEU A 1 83 ? 5.878 1.645 -2.839 1.00 93.81 83 LEU A CA 1
ATOM 645 C C . LEU A 1 83 ? 4.822 1.285 -3.888 1.00 93.81 83 LEU A C 1
ATOM 647 O O . LEU A 1 83 ? 3.989 2.120 -4.229 1.00 93.81 83 LEU A O 1
ATOM 651 N N . LEU A 1 84 ? 4.836 0.034 -4.342 1.00 94.19 84 LEU A N 1
ATOM 652 C CA . LEU A 1 84 ? 3.875 -0.498 -5.300 1.00 94.19 84 LEU A CA 1
ATOM 653 C C . LEU A 1 84 ? 2.592 -0.955 -4.603 1.00 94.19 84 LEU A C 1
ATOM 655 O O . LEU A 1 84 ? 2.607 -1.765 -3.669 1.00 94.19 84 LEU A O 1
ATOM 659 N N . GLN A 1 85 ? 1.466 -0.483 -5.119 1.00 90.62 85 GLN A N 1
ATOM 660 C CA . GLN A 1 85 ? 0.118 -0.882 -4.749 1.00 90.62 85 GLN A CA 1
ATOM 661 C C . GLN A 1 85 ? -0.498 -1.799 -5.800 1.00 90.62 85 GLN A C 1
ATOM 663 O O . GLN A 1 85 ? -0.183 -1.735 -6.987 1.00 90.62 85 GLN A O 1
ATOM 668 N N . ASN A 1 86 ? -1.424 -2.660 -5.369 1.00 89.31 86 ASN A N 1
ATOM 669 C CA . ASN A 1 86 ? -2.143 -3.536 -6.288 1.00 89.31 86 ASN A CA 1
ATOM 670 C C . ASN A 1 86 ? -2.803 -2.729 -7.418 1.00 89.31 86 ASN A C 1
ATOM 672 O O . ASN A 1 86 ? -3.621 -1.854 -7.158 1.00 89.31 86 ASN A O 1
ATOM 676 N N . GLY A 1 87 ? -2.503 -3.082 -8.667 1.00 89.81 87 GLY A N 1
ATOM 677 C CA . GLY A 1 87 ? -3.042 -2.402 -9.841 1.00 89.81 87 GLY A CA 1
ATOM 678 C C . GLY A 1 87 ? -2.163 -1.291 -10.408 1.00 89.81 87 GLY A C 1
ATOM 679 O O . GLY A 1 87 ? -2.500 -0.799 -11.486 1.00 89.81 87 GLY A O 1
ATOM 680 N N . ASP A 1 88 ? -1.043 -0.956 -9.763 1.00 94.44 88 ASP A N 1
ATOM 681 C CA . ASP A 1 88 ? -0.098 0.029 -10.286 1.00 94.44 88 ASP A CA 1
ATOM 682 C C . ASP A 1 88 ? 0.447 -0.370 -11.656 1.00 94.44 88 ASP A C 1
ATOM 684 O O . ASP A 1 88 ? 0.800 -1.528 -11.912 1.00 94.44 88 ASP A O 1
ATOM 688 N N . ARG A 1 89 ? 0.532 0.625 -12.539 1.00 97.44 89 ARG A N 1
ATOM 689 C CA . ARG A 1 89 ? 1.082 0.500 -13.889 1.00 97.44 89 ARG A CA 1
ATOM 690 C C . ARG A 1 89 ? 2.407 1.230 -13.962 1.00 97.44 89 ARG A C 1
ATOM 692 O O . ARG A 1 89 ? 2.436 2.455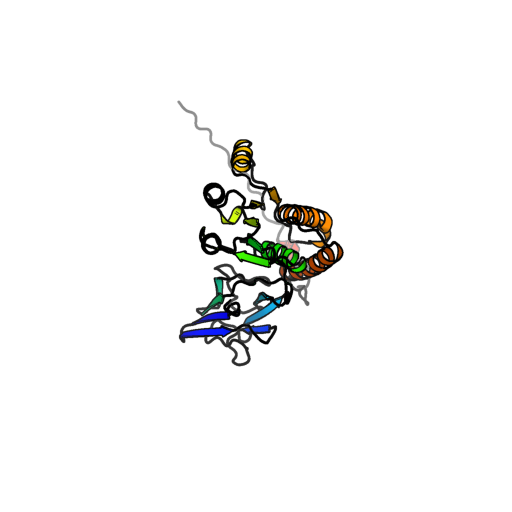 -13.889 1.00 97.44 89 ARG A O 1
ATOM 699 N N . ILE A 1 90 ? 3.481 0.476 -14.136 1.00 98.50 90 ILE A N 1
ATOM 700 C CA . ILE A 1 90 ? 4.813 1.004 -14.409 1.00 98.50 90 ILE A CA 1
ATOM 701 C C . ILE A 1 90 ? 4.995 1.061 -15.929 1.00 98.50 90 ILE A C 1
ATOM 703 O O . ILE A 1 90 ? 4.771 0.066 -16.616 1.00 98.50 90 ILE A O 1
ATOM 707 N N . THR A 1 91 ? 5.435 2.195 -16.456 1.00 98.38 91 THR A N 1
ATOM 708 C CA . THR A 1 91 ? 5.743 2.380 -17.876 1.00 98.38 91 THR A CA 1
ATOM 709 C C . THR A 1 91 ? 7.225 2.674 -18.050 1.00 98.38 91 THR A C 1
ATOM 711 O O . THR A 1 91 ? 7.767 3.574 -17.405 1.00 98.38 91 THR A O 1
ATOM 714 N N . ILE A 1 92 ? 7.865 1.926 -18.948 1.00 98.06 92 ILE A N 1
ATOM 715 C CA . ILE A 1 92 ? 9.247 2.127 -19.391 1.00 98.06 92 ILE A CA 1
ATOM 716 C C . ILE A 1 92 ? 9.227 2.089 -20.914 1.00 98.06 92 ILE A C 1
ATOM 718 O O . ILE A 1 92 ? 8.961 1.037 -21.483 1.00 98.06 92 ILE A O 1
ATOM 722 N N . GLY A 1 93 ? 9.506 3.210 -21.584 1.00 96.12 93 GLY A N 1
ATOM 723 C CA . GLY A 1 93 ? 9.420 3.257 -23.046 1.00 96.12 93 GLY A CA 1
ATOM 724 C C . GLY A 1 93 ? 8.009 2.934 -23.547 1.00 96.12 93 GLY A C 1
ATOM 725 O O . GLY A 1 93 ? 7.055 3.621 -23.187 1.00 96.12 93 GLY A O 1
ATOM 726 N N . SER A 1 94 ? 7.884 1.897 -24.376 1.00 96.12 94 SER A N 1
ATOM 727 C CA . SER A 1 94 ? 6.603 1.351 -24.843 1.00 96.12 94 SER A CA 1
ATOM 728 C C . SER A 1 94 ? 6.116 0.156 -24.015 1.00 96.12 94 SER A C 1
ATOM 730 O O . SER A 1 94 ? 5.021 -0.351 -24.264 1.00 96.12 94 SER A O 1
ATOM 732 N N . THR A 1 95 ? 6.897 -0.294 -23.033 1.00 97.94 95 THR A N 1
ATOM 733 C CA . THR A 1 95 ? 6.547 -1.417 -22.160 1.00 97.94 95 THR A CA 1
ATOM 734 C C . THR A 1 95 ? 5.664 -0.966 -20.999 1.00 97.94 95 THR A C 1
ATOM 736 O O . THR A 1 95 ? 6.042 -0.088 -20.222 1.00 97.94 95 THR A O 1
ATOM 739 N N . GLU A 1 96 ? 4.511 -1.620 -20.839 1.00 98.25 96 GLU A N 1
ATOM 740 C CA . GLU A 1 96 ? 3.631 -1.497 -19.670 1.00 98.25 96 GLU A CA 1
ATOM 741 C C . GLU A 1 96 ? 3.838 -2.705 -18.746 1.00 98.25 96 GLU A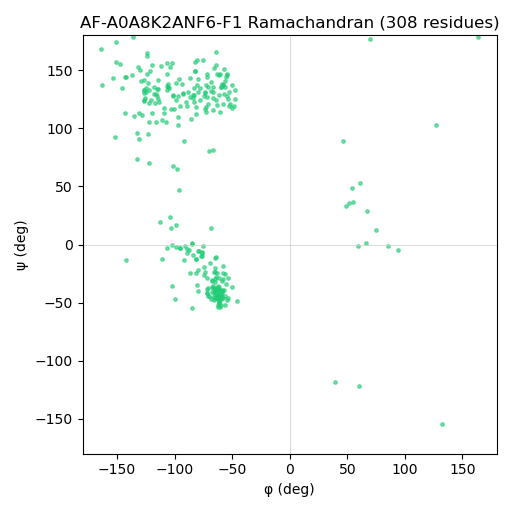 C 1
ATOM 743 O O . GLU A 1 96 ? 3.745 -3.854 -19.173 1.00 98.25 96 GLU A O 1
ATOM 748 N N . ILE A 1 97 ? 4.072 -2.463 -17.461 1.00 98.38 97 ILE A N 1
ATOM 749 C CA . ILE A 1 97 ? 4.199 -3.486 -16.425 1.00 98.38 97 ILE A CA 1
ATOM 750 C C . ILE A 1 97 ? 3.110 -3.240 -15.381 1.00 98.38 97 ILE A C 1
ATOM 752 O O . ILE A 1 97 ? 3.138 -2.252 -14.655 1.00 98.38 97 ILE A O 1
ATOM 756 N N . LEU A 1 98 ? 2.146 -4.151 -15.283 1.00 97.44 98 LEU A N 1
ATOM 757 C CA . LEU A 1 98 ? 1.072 -4.097 -14.296 1.00 97.44 98 LEU A CA 1
ATOM 758 C C . LEU A 1 98 ? 1.440 -4.940 -13.072 1.00 97.44 98 LEU A C 1
ATOM 760 O O . LEU A 1 98 ? 1.593 -6.160 -13.183 1.00 97.44 98 LEU A O 1
ATOM 764 N N . PHE A 1 99 ? 1.530 -4.309 -11.904 1.00 96.12 99 PHE A N 1
ATOM 765 C CA . PHE A 1 99 ? 1.737 -5.000 -10.636 1.00 96.12 99 PHE A CA 1
ATOM 766 C C . PHE A 1 99 ? 0.404 -5.497 -10.072 1.00 96.12 99 PHE A C 1
ATOM 768 O O . PHE A 1 99 ? -0.577 -4.759 -9.956 1.00 96.12 99 PHE A O 1
ATOM 775 N N . ARG A 1 100 ? 0.353 -6.782 -9.723 1.00 92.19 100 ARG A N 1
ATOM 776 C CA . ARG A 1 100 ? -0.799 -7.422 -9.088 1.00 92.19 100 ARG A CA 1
ATOM 777 C C . ARG A 1 100 ? -0.347 -8.167 -7.852 1.00 92.19 100 ARG A C 1
ATOM 779 O O . ARG A 1 100 ? 0.670 -8.848 -7.874 1.00 92.19 100 ARG A O 1
ATOM 786 N N . ARG A 1 101 ? -1.150 -8.105 -6.799 1.00 86.19 101 ARG A N 1
ATOM 787 C CA . ARG A 1 101 ? -0.975 -8.942 -5.611 1.00 86.19 101 ARG A CA 1
ATOM 788 C C . ARG A 1 101 ? -2.321 -9.473 -5.151 1.00 86.19 101 ARG A C 1
ATOM 790 O O . ARG A 1 101 ? -3.331 -8.784 -5.283 1.00 86.19 101 ARG A O 1
ATOM 797 N N . GLY A 1 102 ? -2.324 -10.687 -4.612 1.00 74.62 102 GLY A N 1
ATOM 798 C CA . GLY A 1 102 ? -3.452 -11.182 -3.841 1.00 74.62 102 GLY A CA 1
ATOM 799 C C . GLY A 1 102 ? -3.657 -10.367 -2.564 1.00 74.62 102 GLY A C 1
ATOM 800 O O . GLY A 1 102 ? -2.782 -9.612 -2.122 1.00 74.62 102 GLY A O 1
ATOM 801 N N . ILE A 1 103 ? -4.828 -10.547 -1.958 1.00 64.56 103 ILE A N 1
ATOM 802 C CA . ILE A 1 103 ? -5.145 -9.967 -0.655 1.00 64.56 103 ILE A CA 1
ATOM 803 C C . ILE A 1 103 ? -4.177 -10.564 0.369 1.00 64.56 103 ILE A C 1
ATOM 805 O O . ILE A 1 103 ? -4.153 -11.778 0.577 1.00 64.56 103 ILE A O 1
ATOM 809 N N . VAL A 1 104 ? -3.384 -9.715 1.019 1.00 61.38 104 VAL A N 1
ATOM 810 C CA . VAL A 1 104 ? -2.510 -10.148 2.113 1.00 61.38 104 VAL A CA 1
ATOM 811 C C . VAL A 1 104 ? -3.253 -9.993 3.427 1.00 61.38 104 VAL A C 1
ATOM 813 O O . VAL A 1 104 ? -3.199 -8.953 4.072 1.00 61.38 104 VAL A O 1
ATOM 816 N N . THR A 1 105 ? -3.966 -11.051 3.799 1.00 57.62 105 THR A N 1
ATOM 817 C CA . THR A 1 105 ? -4.634 -11.201 5.094 1.00 57.62 105 THR A CA 1
ATOM 818 C C . THR A 1 105 ? -3.720 -12.029 5.997 1.00 57.62 105 THR A C 1
ATOM 820 O O . THR A 1 105 ? -3.625 -13.238 5.799 1.00 57.62 105 THR A O 1
ATOM 823 N N . GLN A 1 106 ? -2.990 -11.433 6.945 1.00 59.28 106 GLN A N 1
ATOM 824 C CA . GLN A 1 106 ? -2.164 -12.230 7.867 1.00 59.28 106 GLN A CA 1
ATOM 825 C C . GLN A 1 106 ? -2.120 -11.683 9.293 1.00 59.28 106 GLN A C 1
ATOM 827 O O . GLN A 1 106 ? -1.448 -10.705 9.581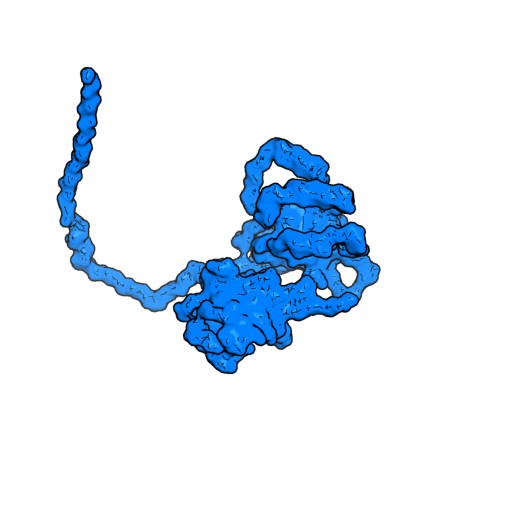 1.00 59.28 106 GLN A O 1
ATOM 832 N N . ALA A 1 107 ? -2.700 -12.443 10.215 1.00 48.69 107 ALA A N 1
ATOM 833 C CA . ALA A 1 107 ? -2.125 -12.574 11.549 1.00 48.69 107 ALA A CA 1
ATOM 834 C C . ALA A 1 107 ? -2.508 -13.938 12.157 1.00 48.69 107 ALA A C 1
ATOM 836 O O . ALA A 1 107 ? -3.559 -14.075 12.768 1.00 48.69 107 ALA A O 1
ATOM 837 N N . GLY A 1 108 ? -1.658 -14.949 11.979 1.00 49.81 108 GLY A N 1
ATOM 838 C CA . GLY A 1 108 ? -1.724 -16.189 12.757 1.00 49.81 108 GLY A CA 1
ATOM 839 C C . GLY A 1 108 ? -1.782 -17.474 11.938 1.00 49.81 108 GLY A C 1
ATOM 840 O O . GLY A 1 108 ? -2.842 -17.887 11.477 1.00 49.81 108 GLY A O 1
ATOM 841 N N . ASN A 1 109 ? -0.629 -18.143 11.875 1.00 51.44 109 ASN A N 1
ATOM 842 C CA . ASN A 1 109 ? -0.568 -19.591 12.039 1.00 51.44 109 ASN A CA 1
ATOM 843 C C . ASN A 1 109 ? -1.176 -19.949 13.411 1.00 51.44 109 ASN A C 1
ATOM 845 O O . ASN A 1 109 ? -0.905 -19.260 14.393 1.00 51.44 109 ASN A O 1
ATOM 849 N N . ASP A 1 110 ? -1.982 -21.010 13.449 1.00 46.78 110 ASP A N 1
ATOM 850 C CA . ASP A 1 110 ? -2.457 -21.730 14.637 1.00 46.78 110 ASP A CA 1
ATOM 851 C C . ASP A 1 110 ? -2.992 -20.896 15.818 1.00 46.78 110 ASP A C 1
ATOM 853 O O . ASP A 1 110 ? -2.281 -20.608 16.776 1.00 46.78 110 ASP A O 1
ATOM 857 N N . THR A 1 111 ? -4.294 -20.586 15.837 1.00 44.47 111 THR A N 1
ATOM 858 C CA . THR A 1 111 ? -5.061 -20.448 17.098 1.00 44.47 111 THR A CA 1
ATOM 859 C C . THR A 1 111 ? -6.573 -20.500 16.852 1.00 44.47 111 THR A C 1
ATOM 861 O O . THR A 1 111 ? -7.101 -19.880 15.939 1.00 44.47 111 THR A O 1
ATOM 864 N N . HIS A 1 112 ? -7.293 -21.232 17.709 1.00 48.47 112 HIS A N 1
ATOM 865 C CA . HIS A 1 112 ? -8.746 -21.475 17.667 1.00 48.47 112 HIS A CA 1
ATOM 866 C C . HIS A 1 112 ? -9.642 -20.243 17.955 1.00 48.47 112 HIS A C 1
ATOM 868 O O . HIS A 1 112 ? -10.833 -20.408 18.225 1.00 48.47 112 HIS A O 1
ATOM 874 N N . GLN A 1 113 ? -9.115 -19.013 17.935 1.00 50.22 113 GLN A N 1
ATOM 875 C CA . GLN A 1 113 ? -9.920 -17.810 18.173 1.00 50.22 113 GLN A CA 1
ATOM 876 C C . GLN A 1 113 ? -10.369 -17.161 16.857 1.00 50.22 113 GLN A C 1
ATOM 878 O O . GLN A 1 113 ? -9.591 -17.119 15.905 1.00 50.22 113 GLN A O 1
ATOM 883 N N . PRO A 1 114 ? -11.606 -16.626 16.789 1.00 56.75 114 PRO A N 1
ATOM 884 C CA . PRO A 1 114 ? -12.044 -15.855 15.635 1.00 56.75 114 PRO A CA 1
ATOM 885 C C . PRO A 1 114 ? -11.140 -14.632 15.486 1.00 56.75 114 PRO A C 1
ATOM 887 O O . PRO A 1 114 ? -11.095 -13.752 16.348 1.00 56.75 114 PRO A O 1
ATOM 890 N N . GLN A 1 115 ? -10.389 -14.611 14.393 1.00 73.50 115 GLN A N 1
ATOM 891 C CA . GLN A 1 115 ? -9.435 -13.558 14.124 1.00 73.50 115 GLN A CA 1
ATOM 892 C C . GLN A 1 115 ? -10.166 -12.265 13.758 1.00 73.50 115 GLN A C 1
ATOM 894 O O . GLN A 1 115 ? -10.993 -12.245 12.847 1.00 73.50 115 GLN A O 1
ATOM 899 N N . LYS A 1 116 ? -9.844 -11.169 14.454 1.00 89.75 116 LYS A N 1
ATOM 900 C CA . LYS A 1 116 ? -10.375 -9.850 14.098 1.00 89.75 116 LYS A CA 1
ATOM 901 C C . LYS A 1 116 ? -9.822 -9.422 12.746 1.00 89.75 116 LYS A C 1
ATOM 903 O O . LYS A 1 116 ? -8.621 -9.546 12.503 1.00 89.75 116 LYS A O 1
ATOM 908 N N . GLN A 1 117 ? -10.689 -8.887 11.899 1.00 91.38 117 GLN A N 1
ATOM 909 C CA . GLN A 1 117 ? -10.353 -8.405 10.572 1.00 91.38 117 GLN A CA 1
ATOM 910 C C . GLN A 1 117 ? -10.792 -6.953 10.396 1.00 91.38 117 GLN A C 1
ATOM 912 O O . GLN A 1 117 ? -11.915 -6.582 10.736 1.00 91.38 117 GLN A O 1
ATOM 917 N N . ILE A 1 118 ? -9.912 -6.138 9.827 1.00 93.94 118 ILE A N 1
ATOM 918 C CA . ILE A 1 118 ? -10.195 -4.763 9.426 1.00 93.94 118 ILE A CA 1
ATOM 919 C C . ILE A 1 118 ? -10.107 -4.680 7.907 1.00 93.94 118 ILE A C 1
ATOM 921 O O . ILE A 1 118 ? -9.155 -5.179 7.307 1.00 93.94 118 ILE A O 1
ATOM 925 N N . LEU A 1 119 ? -11.094 -4.033 7.295 1.00 94.00 119 LEU A N 1
ATOM 926 C CA . LEU A 1 119 ? -11.059 -3.665 5.886 1.00 94.00 119 LEU A CA 1
ATOM 927 C C . LEU A 1 119 ? -10.691 -2.184 5.787 1.00 94.00 119 LEU A C 1
ATOM 929 O O . LEU A 1 119 ? -11.415 -1.320 6.285 1.00 94.00 119 LEU A O 1
ATOM 933 N N . THR A 1 120 ? -9.547 -1.894 5.181 1.00 94.38 120 THR A N 1
ATOM 934 C CA . THR A 1 120 ? -9.032 -0.537 5.015 1.00 94.38 120 THR A CA 1
ATOM 935 C C . THR A 1 120 ? -9.178 -0.102 3.559 1.00 94.38 120 THR A C 1
ATOM 937 O O . THR A 1 120 ? -8.878 -0.863 2.640 1.00 94.38 120 THR A O 1
ATOM 940 N N . LEU A 1 121 ? -9.630 1.135 3.349 1.00 93.75 121 LEU A N 1
ATOM 941 C CA . LEU A 1 121 ? -9.512 1.847 2.082 1.00 93.75 121 LEU A CA 1
ATOM 942 C C . LEU A 1 121 ? -8.524 2.985 2.293 1.00 93.75 121 LEU A C 1
ATOM 944 O O . LEU A 1 121 ? -8.857 3.943 2.986 1.00 93.75 121 LEU A O 1
ATOM 948 N N . GLN A 1 122 ? -7.316 2.869 1.755 1.00 93.00 122 GLN A N 1
ATOM 949 C CA . GLN A 1 122 ? -6.278 3.894 1.882 1.00 93.00 122 GLN A CA 1
ATOM 950 C C . GLN A 1 122 ? -5.627 4.092 0.520 1.00 93.00 122 GLN A C 1
ATOM 952 O O . GLN A 1 122 ? -4.934 3.193 0.038 1.00 93.00 122 GLN A O 1
ATOM 957 N N . GLY A 1 123 ? -5.858 5.254 -0.098 1.00 88.12 123 GLY A N 1
ATOM 958 C CA . GLY A 1 123 ? -5.317 5.558 -1.424 1.00 88.12 123 GLY A CA 1
ATOM 959 C C . GLY A 1 123 ? -3.810 5.798 -1.379 1.00 88.12 123 GLY A C 1
ATOM 960 O O . GLY A 1 123 ? -3.068 5.337 -2.240 1.00 88.12 123 GLY A O 1
ATOM 961 N N . ALA A 1 124 ? -3.320 6.453 -0.326 1.00 89.25 124 ALA A N 1
ATOM 962 C CA . ALA A 1 124 ? -1.893 6.688 -0.141 1.00 89.25 124 ALA A CA 1
ATOM 963 C C . ALA A 1 124 ? -1.164 5.436 0.382 1.00 89.25 124 ALA A C 1
ATOM 965 O O . ALA A 1 124 ? -1.468 4.934 1.467 1.00 89.25 124 ALA A O 1
ATOM 966 N N . ALA A 1 125 ? -0.130 4.983 -0.340 1.00 90.12 125 ALA A N 1
ATOM 967 C CA . ALA A 1 125 ? 0.652 3.795 0.023 1.00 90.12 125 ALA A CA 1
ATOM 968 C C . ALA A 1 125 ? 1.273 3.893 1.418 1.00 90.12 125 ALA A C 1
ATOM 970 O O . ALA A 1 125 ? 1.247 2.925 2.175 1.00 90.12 125 ALA A O 1
ATOM 971 N N . THR A 1 126 ? 1.762 5.080 1.780 1.00 91.50 126 THR A N 1
ATOM 972 C CA . THR A 1 126 ? 2.357 5.348 3.093 1.00 91.50 126 THR A CA 1
ATOM 973 C C . THR A 1 126 ? 1.340 5.229 4.228 1.00 91.50 126 THR A C 1
ATOM 975 O O . THR A 1 126 ? 1.663 4.675 5.271 1.00 91.50 126 THR A O 1
ATOM 978 N N . GLN A 1 127 ? 0.094 5.669 4.037 1.00 92.94 127 GLN A N 1
ATOM 979 C CA . GLN A 1 127 ? -0.947 5.501 5.059 1.00 92.94 127 GLN A CA 1
ATOM 980 C C . GLN A 1 127 ? -1.351 4.035 5.203 1.00 92.94 127 GLN A C 1
ATOM 982 O O . GLN A 1 127 ? -1.456 3.526 6.319 1.00 92.94 127 GLN A O 1
ATOM 987 N N . GLY A 1 128 ? -1.541 3.345 4.077 1.00 92.31 128 GLY A N 1
ATOM 988 C CA . GLY A 1 128 ? -1.933 1.942 4.075 1.00 92.31 128 GLY A CA 1
ATOM 989 C C . GLY A 1 128 ? -0.900 1.028 4.728 1.00 92.31 128 GLY A C 1
ATOM 990 O O . GLY A 1 128 ? -1.280 0.218 5.571 1.00 92.31 128 GLY A O 1
ATOM 991 N N . ILE A 1 129 ? 0.396 1.206 4.434 1.00 93.00 129 ILE A N 1
ATOM 992 C CA . ILE A 1 129 ? 1.459 0.420 5.080 1.00 93.00 129 ILE A CA 1
ATOM 993 C C . ILE A 1 129 ? 1.545 0.703 6.584 1.00 93.00 129 ILE A C 1
ATOM 995 O O . ILE A 1 129 ? 1.663 -0.243 7.354 1.00 93.00 129 ILE A O 1
ATOM 999 N N . ILE A 1 130 ? 1.412 1.961 7.033 1.00 94.56 130 ILE A N 1
ATOM 1000 C CA . ILE A 1 130 ? 1.426 2.278 8.472 1.00 94.56 130 ILE A CA 1
ATOM 1001 C C . ILE A 1 130 ? 0.287 1.544 9.183 1.00 94.56 130 ILE A C 1
ATOM 1003 O O . ILE A 1 130 ? 0.527 0.834 10.159 1.00 94.56 130 ILE A O 1
ATOM 1007 N N . TRP A 1 131 ? -0.947 1.673 8.689 1.00 95.44 131 TRP A N 1
ATOM 1008 C CA . TRP A 1 131 ? -2.091 0.993 9.295 1.00 95.44 131 TRP A CA 1
ATOM 1009 C C . TRP A 1 131 ? -1.952 -0.524 9.246 1.00 95.44 131 TRP A C 1
ATOM 1011 O O . TRP A 1 131 ? -2.176 -1.186 10.259 1.00 95.44 131 TRP A O 1
ATOM 1021 N N . GLN A 1 132 ? -1.576 -1.074 8.090 1.00 93.69 132 GLN A N 1
ATOM 1022 C CA . GLN A 1 132 ? -1.449 -2.512 7.926 1.00 93.69 132 GLN A CA 1
ATOM 1023 C C . GLN A 1 132 ? -0.405 -3.072 8.889 1.00 93.69 132 GLN A C 1
ATOM 1025 O O . GLN A 1 132 ? -0.740 -3.939 9.687 1.00 93.69 132 GLN A O 1
ATOM 1030 N N . GLU A 1 133 ? 0.819 -2.548 8.893 1.00 94.19 133 GLU A N 1
ATOM 1031 C CA . GLU A 1 133 ? 1.885 -3.077 9.746 1.00 94.19 133 GLU A CA 1
ATOM 1032 C C . GLU A 1 133 ? 1.555 -2.971 11.238 1.00 94.19 133 GLU A C 1
ATOM 1034 O O . GLU A 1 133 ? 1.816 -3.914 11.988 1.00 94.19 133 GLU A O 1
ATOM 1039 N N . LEU A 1 134 ? 0.920 -1.877 11.673 1.00 95.19 134 LEU A N 1
ATOM 1040 C CA . LEU A 1 134 ? 0.484 -1.739 13.063 1.00 95.19 134 LEU A CA 1
ATOM 1041 C C . LEU A 1 134 ? -0.589 -2.771 13.439 1.00 95.19 134 LEU A C 1
ATOM 1043 O O . LEU A 1 134 ? -0.514 -3.362 14.513 1.00 95.19 134 LEU A O 1
ATOM 1047 N N . PHE A 1 135 ? -1.581 -3.030 12.585 1.00 95.00 135 PHE A N 1
ATOM 1048 C CA . PHE A 1 135 ? -2.608 -4.036 12.877 1.00 95.00 135 PHE A CA 1
ATOM 1049 C C . PHE A 1 135 ? -2.069 -5.466 12.817 1.00 95.00 135 PHE A C 1
ATOM 1051 O O . PHE A 1 135 ? -2.348 -6.246 13.732 1.00 95.00 135 PHE A O 1
ATOM 1058 N N . LEU A 1 136 ? -1.274 -5.807 11.795 1.00 91.88 136 LEU A N 1
ATOM 1059 C CA . LEU A 1 136 ? -0.702 -7.150 11.662 1.00 91.88 136 LEU A CA 1
ATOM 1060 C C . LEU A 1 136 ? 0.198 -7.471 12.863 1.00 91.88 136 LEU A C 1
ATOM 1062 O O . LEU A 1 136 ? 0.119 -8.573 13.407 1.00 91.88 136 LEU A O 1
ATOM 1066 N N . SER A 1 137 ? 0.980 -6.497 13.350 1.00 92.38 137 SER A N 1
ATOM 1067 C CA . SER A 1 137 ? 1.807 -6.686 14.548 1.00 92.38 137 SER A CA 1
ATOM 1068 C C . SER A 1 137 ? 0.985 -6.914 15.824 1.00 92.38 137 SER A C 1
ATOM 1070 O O . SER A 1 137 ? 1.477 -7.521 16.770 1.00 92.38 137 SER A O 1
ATOM 1072 N N . HIS A 1 138 ? -0.293 -6.522 15.832 1.00 92.56 138 HIS A N 1
ATOM 1073 C CA . HIS A 1 138 ? -1.240 -6.737 16.932 1.00 92.56 138 HIS A CA 1
ATOM 1074 C C . HIS A 1 138 ? -2.170 -7.940 16.712 1.00 92.56 138 HIS A C 1
ATOM 1076 O O . HIS A 1 138 ? -3.206 -8.055 17.370 1.00 92.56 138 HIS A O 1
ATOM 1082 N N . GLY A 1 139 ? -1.830 -8.842 15.789 1.00 90.06 139 GLY A N 1
ATOM 1083 C CA . GLY A 1 139 ? -2.617 -10.050 15.552 1.00 90.06 139 GLY A CA 1
ATOM 1084 C C . GLY A 1 139 ? -3.933 -9.800 14.797 1.00 90.06 139 GLY A C 1
ATOM 1085 O O . GLY A 1 139 ? -4.797 -10.677 14.741 1.00 90.06 139 GLY A O 1
ATOM 1086 N N . ILE A 1 140 ? -4.112 -8.613 14.213 1.00 91.69 140 ILE A N 1
ATOM 1087 C CA . ILE A 1 140 ? -5.335 -8.224 13.509 1.00 91.69 140 ILE A CA 1
ATOM 1088 C C . ILE A 1 140 ? -5.120 -8.403 12.011 1.00 91.69 140 ILE A C 1
ATOM 1090 O O . ILE A 1 140 ? -4.198 -7.841 11.425 1.00 91.69 140 ILE A O 1
ATOM 1094 N N . SER A 1 141 ? -6.000 -9.176 11.381 1.00 90.19 141 SER A N 1
ATOM 1095 C CA . SER A 1 141 ? -5.996 -9.331 9.931 1.00 90.19 141 SER A CA 1
ATOM 1096 C C . SER A 1 141 ? -6.413 -8.038 9.251 1.00 90.19 141 SER A C 1
ATOM 1098 O O . SER A 1 141 ? -7.367 -7.384 9.668 1.00 90.19 141 SER A O 1
ATOM 1100 N N . VAL A 1 142 ? -5.747 -7.709 8.152 1.00 90.31 142 VAL A N 1
ATOM 1101 C CA . VAL A 1 142 ? -6.056 -6.518 7.362 1.00 90.31 142 VAL A CA 1
ATOM 1102 C C . VAL A 1 142 ? -6.326 -6.920 5.925 1.00 90.31 142 VAL A C 1
ATOM 1104 O O . VAL A 1 142 ? -5.545 -7.654 5.327 1.00 90.31 142 VAL A O 1
ATOM 1107 N N . ILE A 1 143 ? -7.427 -6.429 5.372 1.00 89.69 143 ILE A N 1
ATOM 1108 C CA . ILE A 1 143 ? -7.647 -6.355 3.930 1.00 89.69 143 ILE A CA 1
ATOM 1109 C C . ILE A 1 143 ? -7.426 -4.894 3.562 1.00 89.69 143 ILE A C 1
ATOM 1111 O O . ILE A 1 143 ? -8.145 -4.037 4.067 1.00 89.69 143 ILE A O 1
ATOM 1115 N N . TRP A 1 144 ? -6.424 -4.608 2.735 1.00 90.31 144 TRP A N 1
ATOM 1116 C CA . TRP A 1 144 ? -6.134 -3.249 2.289 1.00 90.31 144 TRP A CA 1
ATOM 1117 C C . TRP A 1 144 ? -6.495 -3.093 0.817 1.00 90.31 144 TRP A C 1
ATOM 1119 O O . TRP A 1 144 ? -5.900 -3.743 -0.040 1.00 90.31 144 TRP A O 1
ATOM 1129 N N . GLU A 1 145 ? -7.451 -2.206 0.556 1.00 90.56 145 GLU A N 1
ATOM 1130 C CA . GLU A 1 145 ? -7.848 -1.770 -0.776 1.00 90.56 145 GLU A CA 1
ATOM 1131 C C . GLU A 1 145 ? -7.472 -0.303 -1.018 1.00 90.56 145 GLU A C 1
ATOM 1133 O O . GLU A 1 145 ? -7.373 0.514 -0.096 1.00 90.56 145 GLU A O 1
ATOM 1138 N N . THR A 1 146 ? -7.278 0.042 -2.287 1.00 87.12 146 THR A N 1
ATOM 1139 C CA . THR A 1 146 ? -6.953 1.406 -2.735 1.00 87.12 146 THR A CA 1
ATOM 1140 C C . THR A 1 146 ? -8.101 2.053 -3.514 1.00 87.12 146 THR A C 1
ATOM 1142 O O . THR A 1 146 ? -8.092 3.266 -3.708 1.00 87.12 146 THR A O 1
ATOM 1145 N N . GLY A 1 147 ? -9.113 1.267 -3.912 1.00 85.44 147 GLY A N 1
ATOM 1146 C CA . GLY A 1 147 ? -10.274 1.703 -4.689 1.00 85.44 147 GLY A CA 1
ATOM 1147 C C . GLY A 1 147 ? -11.623 1.266 -4.100 1.00 85.44 147 GLY A C 1
ATOM 1148 O O . GLY A 1 147 ? -11.745 0.232 -3.441 1.00 85.44 147 GLY A O 1
ATOM 1149 N N . GLU A 1 148 ? -12.662 2.072 -4.346 1.00 84.94 148 GLU A N 1
ATOM 1150 C CA . GLU A 1 148 ? -14.035 1.819 -3.871 1.00 84.94 148 GLU A CA 1
ATOM 1151 C C . GLU A 1 148 ? -14.629 0.529 -4.462 1.00 84.94 148 GLU A C 1
ATOM 1153 O O . GLU A 1 148 ? -15.347 -0.205 -3.783 1.00 84.94 148 GLU A O 1
ATOM 1158 N N . THR A 1 149 ? -14.328 0.230 -5.727 1.00 83.69 149 THR A N 1
ATOM 1159 C CA . THR A 1 149 ? -14.887 -0.939 -6.417 1.00 83.69 149 THR A CA 1
ATOM 1160 C C . THR A 1 149 ? -14.465 -2.227 -5.718 1.00 83.69 149 THR A C 1
ATOM 1162 O O . THR A 1 149 ? -15.303 -3.075 -5.415 1.00 83.69 149 THR A O 1
ATOM 1165 N N . GLU A 1 150 ? -13.179 -2.373 -5.422 1.00 82.19 150 GLU A N 1
ATOM 1166 C CA . GLU A 1 150 ? -12.604 -3.509 -4.711 1.00 82.19 150 GLU A CA 1
ATOM 1167 C C . GLU A 1 150 ? -13.141 -3.597 -3.277 1.00 82.19 150 GLU A C 1
ATOM 1169 O O . GLU A 1 150 ? -13.549 -4.676 -2.845 1.00 82.19 150 GLU A O 1
ATOM 1174 N N . LEU A 1 151 ? -13.274 -2.461 -2.580 1.00 87.19 151 LEU A N 1
ATOM 1175 C CA . LEU A 1 151 ? -13.880 -2.393 -1.246 1.00 87.19 151 LEU A CA 1
ATOM 1176 C C . LEU A 1 151 ? -15.281 -3.030 -1.208 1.00 87.19 151 LEU A C 1
ATOM 1178 O O . LEU A 1 151 ? -15.589 -3.824 -0.316 1.00 87.19 151 LEU A O 1
ATOM 1182 N N . LEU A 1 152 ? -16.129 -2.721 -2.193 1.00 86.88 152 LEU A N 1
ATOM 1183 C CA . LEU A 1 152 ? -17.499 -3.238 -2.271 1.00 86.88 152 LEU A CA 1
ATOM 1184 C C . LEU A 1 152 ? -17.565 -4.757 -2.494 1.00 86.88 152 LEU A C 1
ATOM 1186 O O . LEU A 1 152 ? -18.551 -5.390 -2.113 1.00 86.88 152 LEU A O 1
ATOM 1190 N N . HIS A 1 153 ? -16.526 -5.378 -3.063 1.00 85.62 153 HIS A N 1
ATOM 1191 C CA . HIS A 1 153 ? -16.492 -6.833 -3.240 1.00 85.62 153 HIS A CA 1
ATOM 1192 C C . HIS A 1 153 ? -16.468 -7.583 -1.904 1.00 85.62 153 HIS A C 1
ATOM 1194 O O . HIS A 1 153 ? -17.029 -8.678 -1.817 1.00 85.62 153 HIS A O 1
ATOM 1200 N N . HIS A 1 154 ? -15.889 -6.973 -0.868 1.00 85.19 154 HIS A N 1
ATOM 1201 C CA . HIS A 1 154 ? -15.808 -7.534 0.484 1.00 85.19 154 HIS A CA 1
ATOM 1202 C C . HIS A 1 154 ? -17.093 -7.326 1.294 1.00 85.19 154 HIS A C 1
ATOM 1204 O O . HIS A 1 154 ? -17.399 -8.109 2.197 1.00 85.19 154 HIS A O 1
ATOM 1210 N N . LEU A 1 155 ? -17.881 -6.305 0.946 1.00 88.38 155 LEU A N 1
ATOM 1211 C CA . LEU A 1 155 ? -19.080 -5.880 1.671 1.00 88.38 155 LEU A CA 1
ATOM 1212 C C . LEU A 1 155 ? -20.361 -6.375 1.003 1.00 88.38 155 LEU A C 1
ATOM 1214 O O . LEU A 1 155 ? -21.175 -5.604 0.500 1.00 88.38 155 LEU A O 1
ATOM 1218 N N . ARG A 1 156 ? -20.569 -7.692 1.027 1.00 84.31 156 ARG A N 1
ATOM 1219 C CA . ARG A 1 156 ? -21.805 -8.313 0.532 1.00 84.31 156 ARG A CA 1
ATOM 1220 C C . ARG A 1 156 ? -22.664 -8.782 1.708 1.00 84.31 156 ARG A C 1
ATOM 1222 O O . ARG A 1 156 ? -22.123 -9.449 2.584 1.00 84.31 156 ARG A O 1
ATOM 1229 N N . PRO A 1 157 ? -23.991 -8.549 1.714 1.00 75.88 157 PRO A N 1
ATOM 1230 C CA . PRO A 1 157 ? -24.876 -9.039 2.780 1.00 75.88 157 PRO A CA 1
ATOM 1231 C C . PRO A 1 157 ? -24.824 -10.561 2.990 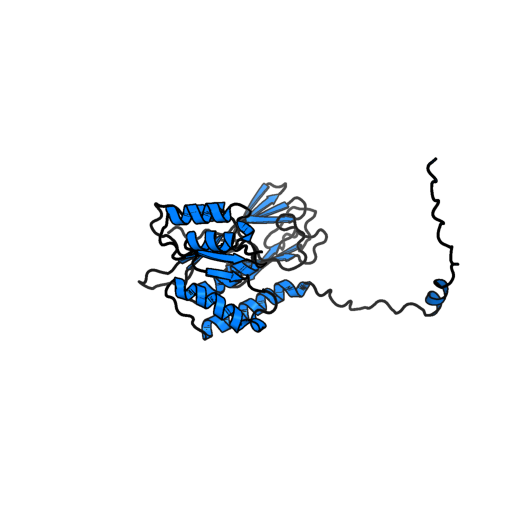1.00 75.88 157 PRO A C 1
ATOM 1233 O O . PRO A 1 157 ? -25.095 -11.050 4.079 1.00 75.88 157 PRO A O 1
ATOM 1236 N N . GLN A 1 158 ? -24.459 -11.308 1.944 1.00 77.31 158 GLN A N 1
ATOM 1237 C CA . GLN A 1 158 ? -24.311 -12.767 1.970 1.00 77.31 158 GLN A CA 1
ATOM 1238 C C . GLN A 1 158 ? -22.914 -13.233 2.418 1.00 77.31 158 GLN A C 1
ATOM 1240 O O . GLN A 1 158 ? -22.681 -14.435 2.532 1.00 77.31 158 GLN A O 1
ATOM 1245 N N . ASN A 1 159 ? -21.964 -12.317 2.633 1.00 75.75 159 ASN A N 1
ATOM 1246 C CA . ASN A 1 159 ? -20.628 -12.672 3.092 1.00 75.75 159 ASN A CA 1
ATOM 1247 C C . ASN A 1 159 ? -20.691 -13.076 4.573 1.00 75.75 159 ASN A C 1
ATOM 1249 O O . ASN A 1 159 ? -20.978 -12.252 5.436 1.00 75.75 159 ASN A O 1
ATOM 1253 N N . ALA A 1 160 ? -20.412 -14.347 4.865 1.00 70.44 160 ALA A N 1
ATOM 1254 C CA . ALA A 1 160 ? -20.425 -14.874 6.229 1.00 70.44 160 ALA A CA 1
ATOM 1255 C C . ALA A 1 160 ? -19.278 -14.331 7.102 1.00 70.44 160 ALA A C 1
ATOM 1257 O O . ALA A 1 160 ? -19.335 -14.463 8.323 1.00 70.44 160 ALA A O 1
ATOM 1258 N N . ASN A 1 161 ? -18.250 -13.730 6.493 1.00 80.56 161 ASN A N 1
ATOM 1259 C CA . ASN A 1 161 ? -17.070 -13.224 7.185 1.00 80.56 161 ASN A CA 1
ATOM 1260 C C . ASN A 1 161 ? -16.886 -11.725 6.910 1.00 80.56 161 ASN A C 1
ATOM 1262 O O . ASN A 1 161 ? -16.009 -11.313 6.152 1.00 80.56 161 ASN A O 1
ATOM 1266 N N . LEU A 1 162 ? -17.787 -10.916 7.469 1.00 88.56 162 LEU A N 1
ATOM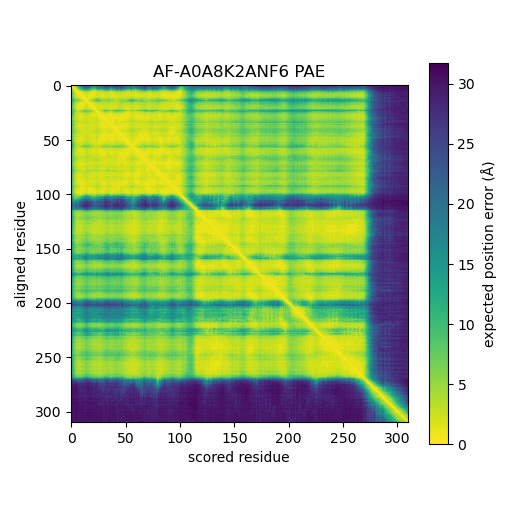 1267 C CA . LEU A 1 162 ? -17.686 -9.459 7.403 1.00 88.56 162 LEU A CA 1
ATOM 1268 C C . LEU A 1 16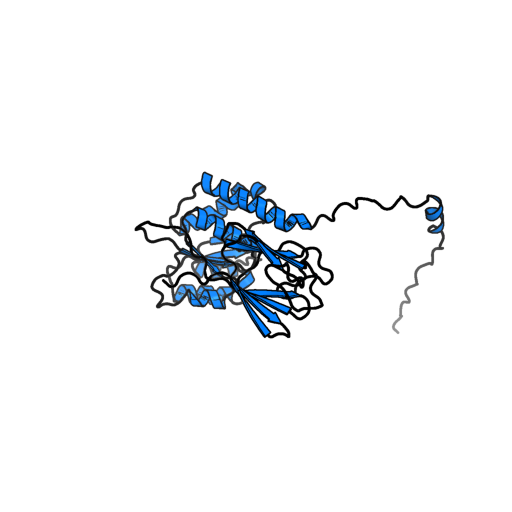2 ? -16.546 -8.954 8.304 1.00 88.56 162 LEU A C 1
ATOM 1270 O O . LEU A 1 162 ? -16.328 -9.519 9.380 1.00 88.56 162 LEU A O 1
ATOM 1274 N N . PRO A 1 163 ? -15.864 -7.861 7.920 1.00 92.44 163 PRO A N 1
ATOM 1275 C CA . PRO A 1 163 ? -14.854 -7.245 8.770 1.00 92.44 163 PRO A CA 1
ATOM 1276 C C . PRO A 1 163 ? -15.481 -6.693 10.056 1.00 92.44 163 PRO A C 1
ATOM 1278 O O . PRO A 1 163 ? -16.654 -6.320 10.099 1.00 92.44 163 PRO A O 1
ATOM 1281 N N . ASN A 1 164 ? -14.680 -6.593 11.114 1.00 93.50 164 ASN A N 1
ATOM 1282 C CA . ASN A 1 164 ? -15.096 -5.983 12.376 1.00 93.50 164 ASN A CA 1
ATOM 1283 C C . ASN A 1 164 ? -15.174 -4.455 12.287 1.00 93.50 164 ASN A C 1
ATOM 1285 O O . ASN A 1 164 ? -15.898 -3.834 13.066 1.00 93.50 164 ASN A O 1
ATOM 1289 N N . LEU A 1 165 ? -14.399 -3.853 11.381 1.00 95.56 165 LEU A N 1
ATOM 1290 C CA . LEU A 1 165 ? -14.282 -2.408 11.236 1.00 95.56 165 LEU A CA 1
ATOM 1291 C C . LEU A 1 165 ? -13.885 -2.026 9.808 1.00 95.56 165 LEU A C 1
ATOM 1293 O O . LEU A 1 165 ? -13.068 -2.706 9.180 1.00 95.56 165 LEU A O 1
ATOM 1297 N N . LEU A 1 166 ? -14.443 -0.910 9.337 1.00 95.94 166 LEU A N 1
ATOM 1298 C CA . LEU A 1 166 ? -14.032 -0.217 8.119 1.00 95.94 166 LEU A CA 1
ATOM 1299 C C . LEU A 1 166 ? -13.183 0.999 8.477 1.00 95.94 166 LEU A C 1
ATOM 1301 O O . LEU A 1 166 ? -13.615 1.830 9.274 1.00 95.94 166 LEU A O 1
ATOM 1305 N N . LEU A 1 167 ? -12.003 1.113 7.876 1.00 95.88 167 LEU A N 1
ATOM 1306 C CA . LEU A 1 167 ? -11.124 2.271 8.021 1.00 95.88 167 LEU A CA 1
ATOM 1307 C C . LEU A 1 167 ? -10.968 2.954 6.663 1.00 95.88 167 LEU A C 1
ATOM 1309 O O . LEU A 1 167 ? -10.294 2.431 5.778 1.00 95.88 167 LEU A O 1
ATOM 1313 N N . LEU A 1 168 ? -11.620 4.097 6.488 1.00 94.50 168 LEU A N 1
ATOM 1314 C CA . LEU A 1 168 ? -11.880 4.680 5.178 1.00 94.50 168 LEU A CA 1
ATOM 1315 C C . LEU A 1 168 ? -11.195 6.033 5.018 1.00 94.50 168 LEU A C 1
ATOM 1317 O O . LEU A 1 168 ? -11.478 6.970 5.761 1.00 94.50 168 LEU A O 1
ATOM 1321 N N . ASP A 1 169 ? -10.348 6.144 4.006 1.00 91.81 169 ASP A N 1
ATOM 1322 C CA . ASP A 1 169 ? -9.773 7.407 3.569 1.00 91.81 169 ASP A CA 1
ATOM 1323 C C . ASP A 1 169 ? -10.816 8.246 2.830 1.00 91.81 169 ASP A C 1
ATOM 1325 O O . ASP A 1 169 ? -11.322 7.858 1.774 1.00 91.81 169 ASP A O 1
ATOM 1329 N N . THR A 1 170 ? -11.146 9.407 3.396 1.00 88.69 170 THR A N 1
ATOM 1330 C CA . THR A 1 170 ? -12.159 10.312 2.849 1.00 88.69 170 THR A CA 1
ATOM 1331 C C . THR A 1 170 ? -11.799 10.820 1.458 1.00 88.69 170 THR A C 1
ATOM 1333 O O . THR A 1 170 ? -12.700 11.104 0.673 1.00 88.69 170 THR A O 1
ATOM 1336 N N . GLU A 1 171 ? -10.507 10.921 1.131 1.00 85.62 171 GLU A N 1
ATOM 1337 C CA . GLU A 1 171 ? -10.051 11.467 -0.153 1.00 85.62 171 GLU A CA 1
ATOM 1338 C C . GLU A 1 171 ? -10.327 10.519 -1.319 1.00 85.62 171 GLU A C 1
ATOM 1340 O O . GLU A 1 171 ? -10.590 10.965 -2.437 1.00 85.62 171 GLU A O 1
ATOM 1345 N N . VAL A 1 172 ? -10.356 9.210 -1.054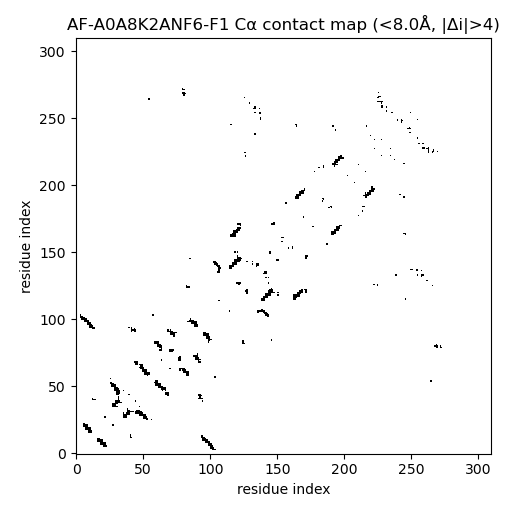 1.00 86.31 172 VAL A N 1
ATOM 1346 C CA . VAL A 1 172 ? -10.679 8.205 -2.074 1.00 86.31 172 VAL A CA 1
ATOM 1347 C C . VAL A 1 172 ? -12.145 8.316 -2.505 1.00 86.31 172 VAL A C 1
ATOM 1349 O O . VAL A 1 172 ? -12.480 8.052 -3.658 1.00 86.31 172 VAL A O 1
ATOM 1352 N N . PHE A 1 173 ? -13.028 8.752 -1.603 1.00 79.88 173 PHE A N 1
ATOM 1353 C CA . PHE A 1 173 ? -14.474 8.741 -1.817 1.00 79.88 173 PHE A CA 1
ATOM 1354 C C . PHE A 1 173 ? -15.049 9.948 -2.569 1.00 79.88 173 PHE A C 1
ATOM 1356 O O . PHE A 1 173 ? -16.263 9.983 -2.778 1.00 79.88 173 PHE A O 1
ATOM 1363 N N . GLN A 1 174 ? -14.240 10.920 -3.004 1.00 74.88 174 GLN A N 1
ATOM 1364 C CA . GLN A 1 174 ? -14.706 12.124 -3.715 1.00 74.88 174 GLN A CA 1
ATOM 1365 C C . GLN A 1 174 ? -16.029 12.681 -3.122 1.00 74.88 174 GLN A C 1
ATOM 1367 O O . GLN A 1 174 ? -16.085 13.029 -1.946 1.00 74.88 174 GLN A O 1
ATOM 1372 N N . GLN A 1 175 ? -17.119 12.735 -3.902 1.00 77.31 175 GLN A N 1
ATOM 1373 C CA . GLN A 1 175 ? -18.438 13.224 -3.461 1.00 77.31 175 GLN A CA 1
ATOM 1374 C C . GLN A 1 175 ? -19.369 12.130 -2.899 1.00 77.31 175 GLN A C 1
ATOM 1376 O O . GLN A 1 175 ? -20.483 12.426 -2.478 1.00 77.31 175 GLN A O 1
ATOM 1381 N N . ARG A 1 176 ? -18.936 10.865 -2.880 1.00 85.75 176 ARG A N 1
ATOM 1382 C CA . ARG A 1 176 ? -19.791 9.690 -2.624 1.00 85.75 176 ARG A CA 1
ATOM 1383 C C . ARG A 1 176 ? -19.660 9.114 -1.214 1.00 85.75 176 ARG A C 1
ATOM 1385 O O . ARG A 1 176 ? -20.366 8.169 -0.871 1.00 85.75 176 ARG A O 1
ATOM 1392 N N . LEU A 1 177 ? -18.806 9.692 -0.367 1.00 86.44 177 LEU A N 1
ATOM 1393 C CA . LEU A 1 177 ? -18.560 9.201 0.995 1.00 86.44 177 LEU A CA 1
ATOM 1394 C C . LEU A 1 177 ? -19.847 9.070 1.820 1.00 86.44 177 LEU A C 1
ATOM 1396 O O . LEU A 1 177 ? -20.075 8.049 2.465 1.00 86.44 177 LEU A O 1
ATOM 1400 N N . LEU A 1 178 ? -20.692 10.105 1.812 1.00 85.25 178 LEU A N 1
ATOM 1401 C CA . LEU A 1 178 ? -21.923 10.114 2.607 1.00 85.25 178 LEU A CA 1
ATOM 1402 C C . LEU A 1 178 ? -22.928 9.074 2.102 1.00 85.25 178 LEU A C 1
ATOM 1404 O O . LEU A 1 178 ? -23.537 8.377 2.913 1.00 85.25 178 LEU A O 1
ATOM 1408 N N . GLU A 1 179 ? -23.059 8.931 0.781 1.00 89.00 179 GLU A N 1
ATOM 1409 C CA . GLU A 1 179 ? -23.902 7.907 0.155 1.00 89.00 179 GLU A CA 1
ATOM 1410 C C . GLU A 1 179 ? -23.439 6.502 0.551 1.00 89.00 179 GLU A C 1
ATOM 1412 O O . GLU A 1 179 ? -24.250 5.669 0.960 1.00 89.00 179 GLU A O 1
ATOM 1417 N N . PHE A 1 180 ? -22.125 6.262 0.503 1.00 90.31 180 PHE A N 1
ATOM 1418 C CA . PHE A 1 180 ? -21.528 5.000 0.918 1.00 90.31 180 PHE A CA 1
ATOM 1419 C C . PHE A 1 180 ? -21.790 4.708 2.401 1.00 90.31 180 PHE A C 1
ATOM 1421 O O . PHE A 1 180 ? -22.261 3.624 2.743 1.00 90.31 180 PHE A O 1
ATOM 1428 N N . CYS A 1 181 ? -21.535 5.669 3.291 1.00 89.50 181 CYS A N 1
ATOM 1429 C CA . CYS A 1 181 ? -21.759 5.502 4.728 1.00 89.50 181 CYS A CA 1
ATOM 1430 C C . CYS A 1 181 ? -23.240 5.248 5.053 1.00 89.50 181 CYS A C 1
ATOM 1432 O O . CYS A 1 181 ? -23.548 4.394 5.887 1.00 89.50 181 CYS A O 1
ATOM 1434 N N . PHE A 1 182 ? -24.161 5.938 4.372 1.00 89.38 182 PHE A N 1
ATOM 1435 C CA . PHE A 1 182 ? -25.599 5.703 4.497 1.00 89.38 182 PHE A CA 1
ATOM 1436 C C . PHE A 1 182 ? -25.985 4.288 4.067 1.00 89.38 182 PHE A C 1
ATOM 1438 O O . PHE A 1 182 ? -26.640 3.566 4.824 1.00 89.38 182 PHE A O 1
ATOM 1445 N N . TRP A 1 183 ? -25.532 3.862 2.887 1.00 91.19 183 TRP A N 1
ATOM 1446 C CA . TRP A 1 183 ? -25.745 2.503 2.403 1.00 91.19 183 TRP A CA 1
ATOM 1447 C C . TRP A 1 183 ? -25.171 1.462 3.375 1.00 91.19 183 TRP A C 1
ATOM 1449 O O . TRP A 1 183 ? -25.870 0.519 3.753 1.00 91.19 183 TRP A O 1
ATOM 1459 N N . CYS A 1 184 ? -23.942 1.664 3.859 1.00 91.50 184 CYS A N 1
ATOM 1460 C CA . CYS A 1 184 ? -23.288 0.754 4.794 1.00 91.50 184 CYS A CA 1
ATOM 1461 C C . CYS A 1 184 ? -24.069 0.644 6.108 1.00 91.50 184 CYS A C 1
ATOM 1463 O O . CYS A 1 184 ? -24.208 -0.455 6.640 1.00 91.50 184 CYS A O 1
ATOM 1465 N N . ARG A 1 185 ? -24.627 1.747 6.625 1.00 90.44 185 ARG A N 1
ATOM 1466 C CA . ARG A 1 185 ? -25.450 1.720 7.841 1.00 90.44 185 ARG A CA 1
ATOM 1467 C C . ARG A 1 185 ? -26.765 0.969 7.636 1.00 90.44 185 ARG A C 1
ATOM 1469 O O . ARG A 1 185 ? -27.201 0.274 8.549 1.00 90.44 185 ARG A O 1
ATOM 1476 N N . GLN A 1 186 ? -27.381 1.086 6.459 1.00 91.06 186 GLN A N 1
ATOM 1477 C CA . GLN A 1 186 ? -28.603 0.350 6.121 1.00 91.06 186 GLN A CA 1
ATOM 1478 C C . GLN A 1 186 ? -28.356 -1.159 6.011 1.00 91.06 186 GLN A C 1
ATOM 1480 O O . GLN A 1 186 ? -29.132 -1.947 6.544 1.00 91.06 186 GLN A O 1
ATOM 1485 N N . GLN A 1 187 ? -27.275 -1.562 5.337 1.00 91.56 187 GLN A N 1
ATOM 1486 C CA . GLN A 1 187 ? -26.959 -2.976 5.106 1.00 91.56 187 GLN A CA 1
ATOM 1487 C C . GLN A 1 187 ? -26.298 -3.645 6.318 1.00 91.56 187 GLN A C 1
ATOM 1489 O O . GLN A 1 187 ? -26.549 -4.815 6.599 1.00 91.56 187 GLN A O 1
ATOM 1494 N N . PHE A 1 188 ? -25.475 -2.902 7.061 1.00 92.06 188 PHE A N 1
ATOM 1495 C CA . PHE A 1 188 ? -24.677 -3.402 8.180 1.00 92.06 188 PHE A CA 1
ATOM 1496 C C . PHE A 1 188 ? -24.815 -2.483 9.410 1.00 92.06 188 PHE A C 1
ATOM 1498 O O . PHE A 1 188 ? -23.869 -1.781 9.779 1.00 92.06 188 PHE A O 1
ATOM 1505 N N . PRO A 1 189 ? -25.965 -2.498 10.116 1.00 90.19 189 PRO A N 1
ATOM 1506 C CA . PRO A 1 189 ? -26.265 -1.526 11.174 1.00 90.19 189 PRO A CA 1
ATOM 1507 C C . PRO A 1 189 ? -25.257 -1.469 12.327 1.00 90.19 189 PRO A C 1
ATOM 1509 O O . PRO A 1 189 ? -25.145 -0.441 12.991 1.00 90.19 189 PRO A O 1
ATOM 1512 N N . ARG A 1 190 ? -24.515 -2.557 12.568 1.00 89.81 190 ARG A N 1
ATOM 1513 C CA . ARG A 1 190 ? -23.507 -2.673 13.637 1.00 89.81 190 ARG A CA 1
ATOM 1514 C C . ARG A 1 190 ? -22.065 -2.458 13.169 1.00 89.81 190 ARG A C 1
ATOM 1516 O O . ARG A 1 190 ? -21.164 -2.523 14.001 1.00 89.81 190 ARG A O 1
ATOM 1523 N N . MET A 1 191 ? -21.838 -2.230 11.874 1.00 92.56 191 MET A N 1
ATOM 1524 C CA . MET A 1 191 ? -20.494 -2.023 11.338 1.00 92.56 191 MET A CA 1
ATOM 1525 C C . MET A 1 191 ? -19.866 -0.779 11.972 1.00 92.56 191 MET A C 1
ATOM 1527 O O . MET A 1 191 ? -20.488 0.291 12.003 1.00 92.56 191 MET A O 1
ATOM 1531 N N . GLN A 1 192 ? -18.649 -0.935 12.491 1.00 93.69 192 GLN A N 1
ATOM 1532 C CA . GLN A 1 192 ? -17.835 0.180 12.963 1.00 93.69 192 GLN A CA 1
ATOM 1533 C C . GLN A 1 192 ? -17.179 0.839 11.752 1.00 93.69 192 GLN A C 1
ATOM 1535 O O . GLN A 1 192 ? -16.604 0.149 10.910 1.00 93.69 192 GLN A O 1
ATOM 1540 N N . ILE A 1 193 ? -17.277 2.163 11.656 1.00 93.62 193 ILE A N 1
ATOM 1541 C CA . ILE A 1 193 ? -16.710 2.931 10.544 1.00 93.62 193 ILE A CA 1
ATOM 1542 C C . ILE A 1 193 ? -15.832 4.022 11.138 1.00 93.62 193 ILE A C 1
ATOM 1544 O O . ILE A 1 193 ? -16.302 4.834 11.934 1.00 93.62 193 ILE A O 1
ATOM 1548 N N . VAL A 1 194 ? -14.568 4.035 10.738 1.00 94.31 194 VAL A N 1
ATOM 1549 C CA . VAL A 1 194 ? -13.588 5.064 11.075 1.00 94.31 194 VAL A CA 1
ATOM 1550 C C . VAL A 1 194 ? -13.188 5.772 9.799 1.00 94.31 194 VAL A C 1
ATOM 1552 O O . VAL A 1 194 ? -12.894 5.120 8.798 1.00 94.31 194 VAL A O 1
ATOM 1555 N N . LEU A 1 195 ? -13.158 7.099 9.839 1.00 92.44 195 LEU A N 1
ATOM 1556 C CA . LEU A 1 195 ? -12.732 7.910 8.705 1.00 92.44 195 LEU A CA 1
ATOM 1557 C C . LEU A 1 195 ? -11.341 8.500 8.943 1.00 92.44 195 LEU A C 1
ATOM 1559 O O . LEU A 1 195 ? -11.058 8.991 10.037 1.00 92.44 195 LEU A O 1
ATOM 1563 N N . THR A 1 196 ? -10.497 8.493 7.913 1.00 92.50 196 THR A N 1
ATOM 1564 C CA . THR A 1 196 ? -9.194 9.170 7.897 1.00 92.50 196 THR A CA 1
ATOM 1565 C C . THR A 1 196 ? -9.171 10.305 6.880 1.00 92.50 196 THR A C 1
ATOM 1567 O O . THR A 1 196 ? -9.727 10.146 5.800 1.00 92.50 196 THR A O 1
ATOM 1570 N N . TYR A 1 197 ? -8.522 11.428 7.195 1.00 88.56 197 TYR A N 1
ATOM 1571 C CA . TYR A 1 197 ? -8.470 12.623 6.330 1.00 88.56 197 TYR A CA 1
ATOM 1572 C C . TYR A 1 197 ? -7.098 13.311 6.401 1.00 88.56 197 TYR A C 1
ATOM 1574 O O . TYR A 1 197 ? -6.519 13.347 7.486 1.00 88.56 197 TYR A O 1
ATOM 1582 N N . ARG A 1 198 ? -6.550 13.884 5.315 1.00 80.06 198 ARG A N 1
ATOM 1583 C CA . ARG A 1 198 ? -5.277 14.639 5.410 1.00 80.06 198 ARG A CA 1
ATOM 1584 C C . ARG A 1 198 ? -5.486 16.079 5.836 1.00 80.06 198 ARG A C 1
ATOM 1586 O O . ARG A 1 198 ? -4.911 16.518 6.828 1.00 80.06 198 ARG A O 1
ATOM 1593 N N . GLU A 1 199 ? -6.323 16.803 5.111 1.00 69.50 199 GLU A N 1
ATOM 1594 C CA . GLU A 1 199 ? -6.715 18.153 5.492 1.00 69.50 199 GLU A CA 1
ATOM 1595 C C . GLU A 1 199 ? -7.930 18.059 6.397 1.00 69.50 199 GLU A C 1
ATOM 1597 O O . GLU A 1 199 ? -8.882 17.338 6.088 1.00 69.50 199 GLU A O 1
ATOM 1602 N N . THR A 1 200 ? -7.895 18.755 7.541 1.00 63.25 200 THR A N 1
ATOM 1603 C CA . THR A 1 200 ? -9.091 18.900 8.375 1.00 63.25 200 THR A CA 1
ATOM 1604 C C . THR A 1 200 ? -10.200 19.356 7.448 1.00 63.25 200 THR A C 1
ATOM 1606 O O . THR A 1 200 ? -10.055 20.436 6.866 1.00 63.25 200 THR A O 1
ATOM 1609 N N . PRO A 1 201 ? -11.284 18.578 7.276 1.00 60.78 201 PRO A N 1
ATOM 1610 C CA . PRO A 1 201 ? -12.376 19.066 6.470 1.00 60.78 201 PRO A CA 1
ATOM 1611 C C . PRO A 1 201 ? -12.769 20.417 7.068 1.00 60.78 201 PRO A C 1
ATOM 1613 O O . PRO A 1 201 ? -12.672 20.619 8.286 1.00 60.78 201 PRO A O 1
ATOM 1616 N N . HIS A 1 202 ? -13.193 21.374 6.252 1.00 56.12 202 HIS A N 1
ATOM 1617 C CA . HIS A 1 202 ? -13.948 22.496 6.791 1.00 56.12 202 HIS A CA 1
ATOM 1618 C C . HIS A 1 202 ? -15.271 21.908 7.287 1.00 56.12 202 HIS A C 1
ATOM 1620 O O . HIS A 1 202 ? -16.264 21.849 6.568 1.00 56.12 202 HIS A O 1
ATOM 1626 N N . LEU A 1 203 ? -15.212 21.338 8.492 1.00 61.56 203 LEU A N 1
ATOM 1627 C CA . LEU A 1 203 ? -16.240 20.558 9.150 1.00 61.56 203 LEU A CA 1
ATOM 1628 C C . LEU A 1 203 ? -17.353 21.526 9.521 1.00 61.56 203 LEU A C 1
ATOM 1630 O O . LEU A 1 203 ? -17.424 22.005 10.653 1.00 61.56 203 LEU A O 1
ATOM 1634 N N . SER A 1 204 ? -18.200 21.864 8.552 1.00 70.31 204 SER A N 1
ATOM 1635 C CA . SER A 1 204 ? -19.420 22.594 8.843 1.00 70.31 204 SER A CA 1
ATOM 1636 C C . SER A 1 204 ? -20.194 21.820 9.913 1.00 70.31 204 SER A C 1
ATOM 1638 O O . SER A 1 204 ? -20.160 20.585 9.973 1.00 70.31 204 SER A O 1
ATOM 1640 N N . LEU A 1 205 ? -20.900 22.545 10.781 1.00 69.69 205 LEU A N 1
ATOM 1641 C CA . LEU A 1 205 ? -21.745 21.928 11.807 1.00 69.69 205 LEU A CA 1
ATOM 1642 C C . LEU A 1 205 ? -22.745 20.934 11.192 1.00 69.69 205 LEU A C 1
ATOM 1644 O O . LEU A 1 205 ? -23.107 19.948 11.829 1.00 69.69 205 LEU A O 1
ATOM 1648 N N . ASP A 1 206 ? -23.156 21.161 9.945 1.00 72.06 206 ASP A N 1
ATOM 1649 C CA . ASP A 1 206 ? -24.064 20.282 9.212 1.00 72.06 206 ASP A CA 1
ATOM 1650 C C . ASP A 1 206 ? -23.400 18.970 8.802 1.00 72.06 206 ASP A C 1
ATOM 1652 O O . ASP A 1 206 ? -24.000 17.912 8.983 1.00 72.06 206 ASP A O 1
ATOM 1656 N N . TRP A 1 207 ? -22.147 19.004 8.345 1.00 73.06 207 TRP A N 1
ATOM 1657 C CA . TRP A 1 207 ? -21.395 17.784 8.057 1.00 73.06 207 TRP A CA 1
ATOM 1658 C C . TRP A 1 207 ? -21.203 16.948 9.324 1.00 73.06 207 TRP A C 1
ATOM 1660 O O . TRP A 1 207 ? -21.448 15.743 9.317 1.00 73.06 207 TRP A O 1
ATOM 1670 N N . GLN A 1 208 ? -20.843 17.581 10.447 1.00 70.38 208 GLN A N 1
ATOM 1671 C CA . GLN A 1 208 ? -20.665 16.868 11.719 1.00 70.38 208 GLN A CA 1
ATOM 1672 C C . GLN A 1 208 ? -21.967 16.201 12.178 1.00 70.38 208 GLN A C 1
ATOM 1674 O O . GLN A 1 208 ? -21.952 15.042 12.594 1.00 70.38 208 GLN A O 1
ATOM 1679 N N . LYS A 1 209 ? -23.104 16.897 12.050 1.00 73.81 209 LYS A N 1
ATOM 1680 C CA . LYS A 1 209 ? -24.432 16.343 12.354 1.00 73.81 209 LYS A CA 1
ATOM 1681 C C . LYS A 1 209 ? -24.799 15.185 11.429 1.00 73.81 209 LYS A C 1
ATOM 1683 O O . LYS A 1 209 ? -25.277 14.161 11.912 1.00 73.81 209 LYS A O 1
ATOM 1688 N N . GLN A 1 210 ? -24.577 15.335 10.123 1.00 74.62 210 GLN A N 1
ATOM 1689 C CA . GLN A 1 210 ? -24.861 14.291 9.137 1.00 74.62 210 GLN A CA 1
ATOM 1690 C C . GLN A 1 210 ? -24.052 13.036 9.433 1.00 74.62 210 GLN A C 1
ATOM 1692 O O . GLN A 1 210 ? -24.604 11.942 9.483 1.00 74.62 210 GLN A O 1
ATOM 1697 N N . VAL A 1 211 ? -22.759 13.185 9.702 1.00 73.81 211 VAL A N 1
ATOM 1698 C CA . VAL A 1 211 ? -21.912 12.032 9.963 1.00 73.81 211 VAL A CA 1
ATOM 1699 C C . VAL A 1 211 ? -22.210 11.377 11.318 1.00 73.81 211 VAL A C 1
ATOM 1701 O O . VAL A 1 211 ? -22.237 10.147 11.409 1.00 73.81 211 VAL A O 1
ATOM 1704 N N . ALA A 1 212 ? -22.512 12.163 12.354 1.00 71.88 212 ALA A N 1
ATOM 1705 C CA . ALA A 1 212 ? -22.969 11.622 13.633 1.00 71.88 212 ALA A CA 1
ATOM 1706 C C . ALA A 1 212 ? -24.257 10.791 13.467 1.00 71.88 212 ALA A C 1
ATOM 1708 O O . ALA A 1 212 ? -24.366 9.702 14.030 1.00 71.88 212 ALA A O 1
ATOM 1709 N N . ALA A 1 213 ? -25.196 11.248 12.630 1.00 77.31 213 ALA A N 1
ATOM 1710 C CA . ALA A 1 213 ? -26.422 10.511 12.318 1.00 77.31 213 ALA A CA 1
ATOM 1711 C C . ALA A 1 213 ? -26.167 9.186 11.570 1.00 77.31 213 ALA A C 1
ATOM 1713 O O . ALA A 1 213 ? -26.979 8.266 11.652 1.00 77.31 213 ALA A O 1
ATOM 1714 N N . LEU A 1 214 ? -25.029 9.056 10.881 1.00 81.88 214 LEU A N 1
ATOM 1715 C CA . LEU A 1 214 ? -24.608 7.834 10.184 1.00 81.88 214 LEU A CA 1
ATOM 1716 C C . LEU A 1 214 ? -23.890 6.826 11.100 1.00 81.88 214 LEU A C 1
ATOM 1718 O O . LEU A 1 214 ? -23.491 5.750 10.643 1.00 81.88 214 LEU A O 1
ATOM 1722 N N . GLY A 1 215 ? -23.737 7.137 12.392 1.00 75.25 215 GLY A N 1
ATOM 1723 C CA . GLY A 1 215 ? -23.128 6.249 13.384 1.00 75.25 215 GLY A CA 1
ATOM 1724 C C . GLY A 1 215 ? -21.633 6.007 13.161 1.00 75.25 215 GLY A C 1
ATOM 1725 O O . GLY A 1 215 ? -21.143 4.922 13.468 1.00 75.25 215 GLY A O 1
ATOM 1726 N N . ILE A 1 216 ? -20.922 6.966 12.560 1.00 83.81 216 ILE A N 1
ATOM 1727 C CA . ILE A 1 216 ? -19.466 6.885 12.388 1.00 83.81 216 ILE A CA 1
ATOM 1728 C C . ILE A 1 216 ? -18.792 6.949 13.759 1.00 83.81 216 ILE A C 1
ATOM 1730 O O . ILE A 1 216 ? -19.115 7.798 14.588 1.00 83.81 216 ILE A O 1
ATOM 1734 N N . SER A 1 217 ? -17.869 6.019 13.988 1.00 83.25 217 SER A N 1
ATOM 1735 C CA . SER A 1 217 ? -17.312 5.722 15.305 1.00 83.25 217 SER A CA 1
ATOM 1736 C C . SER A 1 217 ? -16.239 6.726 15.720 1.00 83.25 217 SER A C 1
ATOM 1738 O O . SER A 1 217 ? -16.190 7.125 16.881 1.00 83.25 217 SER A O 1
ATOM 1740 N N . CYS A 1 218 ? -15.380 7.145 14.783 1.00 84.19 218 CYS A N 1
ATOM 1741 C CA . CYS A 1 218 ? -14.419 8.229 14.989 1.00 84.19 218 CYS A CA 1
ATOM 1742 C C . CYS A 1 218 ? -13.849 8.770 13.665 1.00 84.19 218 CYS A C 1
ATOM 1744 O O . CYS A 1 218 ? -14.010 8.171 12.598 1.00 84.19 218 CYS A O 1
ATOM 1746 N N . PHE A 1 219 ? -13.155 9.907 13.766 1.00 87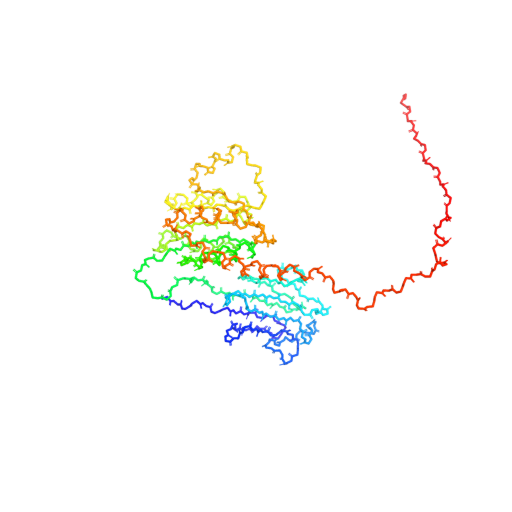.69 219 PHE A N 1
ATOM 1747 C CA . PHE A 1 219 ? -12.409 10.533 12.676 1.00 87.69 219 PHE A CA 1
ATOM 1748 C C . PHE A 1 219 ? -10.981 10.781 13.122 1.00 87.69 219 PHE A C 1
ATOM 1750 O O . PHE A 1 219 ? -10.755 11.320 14.207 1.00 87.69 219 PHE A O 1
ATOM 1757 N N . LEU A 1 220 ? -10.028 10.408 12.282 1.00 90.50 220 LEU A N 1
ATOM 1758 C CA . LEU A 1 220 ? -8.613 10.485 12.597 1.00 90.50 220 LEU A CA 1
ATOM 1759 C C . LEU A 1 220 ? -7.894 11.258 11.490 1.00 90.50 220 LEU A C 1
ATOM 1761 O O . LEU A 1 220 ? -8.052 10.926 10.319 1.00 90.50 220 LEU A O 1
ATOM 1765 N N . PRO A 1 221 ? -7.062 12.256 11.817 1.00 89.81 221 PRO A N 1
ATOM 1766 C CA . PRO A 1 221 ? -6.176 12.817 10.813 1.00 89.81 221 PRO A CA 1
ATOM 1767 C C . PRO A 1 221 ? -5.231 11.727 10.288 1.00 89.81 221 PRO A C 1
ATOM 1769 O O . PRO A 1 221 ? -4.805 10.843 11.044 1.00 89.81 221 PRO A O 1
ATOM 1772 N N . ALA A 1 222 ? -4.866 11.819 9.014 1.00 89.19 222 ALA A N 1
ATOM 1773 C CA . ALA A 1 222 ? -3.821 11.017 8.402 1.00 89.19 222 ALA A CA 1
ATOM 1774 C C . ALA A 1 222 ? -2.504 11.213 9.163 1.00 89.19 222 ALA A C 1
ATOM 1776 O O . ALA A 1 222 ? -2.263 12.252 9.794 1.00 89.19 222 ALA A O 1
ATOM 1777 N N . PHE A 1 223 ? -1.657 10.192 9.155 1.00 89.56 223 PHE A N 1
ATOM 1778 C CA . PHE A 1 223 ? -0.343 10.287 9.773 1.00 89.56 223 PHE A CA 1
ATOM 1779 C C . PHE A 1 223 ? 0.551 11.207 8.953 1.00 89.56 223 PHE A C 1
ATOM 1781 O O . PHE A 1 223 ? 0.611 11.082 7.727 1.00 89.56 223 PHE A O 1
ATOM 1788 N N . ASP A 1 224 ? 1.281 12.089 9.630 1.00 84.12 224 ASP A N 1
ATOM 1789 C CA . ASP A 1 224 ? 2.470 12.654 9.016 1.00 84.12 224 ASP A CA 1
ATOM 1790 C C . ASP A 1 224 ? 3.472 11.510 8.871 1.00 84.12 224 ASP A C 1
ATOM 1792 O O . ASP A 1 224 ? 3.846 10.868 9.851 1.00 84.12 224 ASP A O 1
ATOM 1796 N N . HIS A 1 225 ? 3.805 11.175 7.633 1.00 78.06 225 HIS A N 1
ATOM 1797 C CA . HIS A 1 225 ? 4.657 10.032 7.328 1.00 78.06 225 HIS A CA 1
ATOM 1798 C C . HIS A 1 225 ? 6.141 10.412 7.317 1.00 78.06 225 HIS A C 1
ATOM 1800 O O . HIS A 1 225 ? 6.988 9.530 7.182 1.00 78.06 225 HIS A O 1
ATOM 1806 N N . HIS A 1 226 ? 6.454 11.698 7.495 1.00 76.00 226 HIS A N 1
ATOM 1807 C CA . HIS A 1 226 ? 7.807 12.173 7.718 1.00 76.00 226 HIS A CA 1
ATOM 1808 C C . HIS A 1 226 ? 8.084 12.175 9.226 1.00 76.00 226 HIS A C 1
ATOM 1810 O O . HIS A 1 226 ? 7.393 12.838 9.994 1.00 76.00 226 HIS A O 1
ATOM 1816 N N . HIS A 1 227 ? 9.121 11.455 9.658 1.00 73.44 227 HIS A N 1
ATOM 1817 C CA . HIS A 1 227 ? 9.541 11.395 11.065 1.00 73.44 227 HIS A CA 1
ATOM 1818 C C . HIS A 1 227 ? 8.470 10.834 12.024 1.00 73.44 227 HIS A C 1
ATOM 1820 O O . HIS A 1 227 ? 8.175 11.438 13.064 1.00 73.44 227 HIS A O 1
ATOM 1826 N N . LEU A 1 228 ? 7.926 9.647 11.728 1.00 84.94 228 LEU A N 1
ATOM 1827 C CA . LEU A 1 228 ? 6.931 8.957 12.566 1.00 84.94 228 LEU A CA 1
ATOM 1828 C C . LEU A 1 228 ? 7.367 8.861 14.037 1.00 84.94 228 LEU A C 1
ATOM 1830 O O . LEU A 1 228 ? 6.551 9.015 14.948 1.00 84.94 228 LEU A O 1
ATOM 1834 N N . SER A 1 229 ? 8.665 8.656 14.281 1.00 78.94 229 SER A N 1
ATOM 1835 C CA . SER A 1 229 ? 9.240 8.561 15.629 1.00 78.94 229 SER A CA 1
ATOM 1836 C C . SER A 1 229 ? 9.014 9.815 16.481 1.00 78.94 229 SER A C 1
ATOM 1838 O O . SER A 1 229 ? 8.819 9.705 17.695 1.00 78.94 229 SER A O 1
ATOM 1840 N N . THR A 1 230 ? 8.951 11.000 15.868 1.00 84.88 230 THR A N 1
ATOM 1841 C CA . THR A 1 230 ? 8.716 12.270 16.578 1.00 84.88 230 THR A CA 1
ATOM 1842 C C . THR A 1 230 ? 7.264 12.436 17.032 1.00 84.88 230 THR A C 1
ATOM 1844 O O . THR A 1 230 ? 6.986 13.189 17.963 1.00 84.88 230 THR A O 1
ATOM 1847 N N . GLN A 1 231 ? 6.337 11.686 16.429 1.00 87.81 231 GLN A N 1
ATOM 1848 C CA . GLN A 1 231 ? 4.898 11.761 16.687 1.00 87.81 231 GLN A CA 1
ATOM 1849 C C . GLN A 1 231 ? 4.342 10.500 17.363 1.00 87.81 231 GLN A C 1
ATOM 1851 O O . GLN A 1 231 ? 3.131 10.271 17.355 1.00 87.81 231 GLN A O 1
ATOM 1856 N N . THR A 1 232 ? 5.206 9.697 17.993 1.00 92.44 232 THR A N 1
ATOM 1857 C CA . THR A 1 232 ? 4.860 8.400 18.601 1.00 92.44 232 THR A CA 1
ATOM 1858 C C . THR A 1 232 ? 3.581 8.451 19.444 1.00 92.44 232 THR A C 1
ATOM 1860 O O . THR A 1 232 ? 2.680 7.644 19.236 1.00 92.44 232 THR A O 1
ATOM 1863 N N . GLN A 1 233 ? 3.441 9.434 20.340 1.00 91.62 233 GLN A N 1
ATOM 1864 C CA . GLN A 1 233 ? 2.267 9.549 21.215 1.00 91.62 233 GLN A CA 1
ATOM 1865 C C . GLN A 1 233 ? 0.970 9.856 20.446 1.00 91.62 233 GLN A C 1
ATOM 1867 O O . GLN A 1 233 ? -0.091 9.326 20.782 1.00 91.62 233 GLN A O 1
ATOM 1872 N N . VAL A 1 234 ? 1.046 10.680 19.396 1.00 91.31 234 VAL A N 1
ATOM 1873 C CA . VAL A 1 234 ? -0.104 11.016 18.540 1.00 91.31 234 VAL A CA 1
ATOM 1874 C C . VAL A 1 234 ? -0.539 9.788 17.745 1.00 91.31 234 VAL A C 1
ATOM 1876 O O . VAL A 1 234 ? -1.725 9.456 17.726 1.00 91.31 234 VAL A O 1
ATOM 1879 N N . ILE A 1 235 ? 0.417 9.083 17.137 1.00 93.81 235 ILE A N 1
ATOM 1880 C CA . ILE A 1 235 ? 0.161 7.860 16.367 1.00 93.81 235 ILE A CA 1
ATOM 1881 C C . ILE A 1 235 ? -0.422 6.779 17.280 1.00 93.81 235 ILE A C 1
ATOM 1883 O O . ILE A 1 235 ? -1.437 6.172 16.941 1.00 93.81 235 ILE A O 1
ATOM 1887 N N . GLN A 1 236 ? 0.151 6.600 18.473 1.00 95.44 236 GLN A N 1
ATOM 1888 C CA . GLN A 1 236 ? -0.332 5.653 19.473 1.00 95.44 236 GLN A CA 1
ATOM 1889 C C . GLN A 1 236 ? -1.768 5.965 19.896 1.00 95.44 236 GLN A C 1
ATOM 1891 O O . GLN A 1 236 ? -2.591 5.056 19.971 1.00 95.44 236 GLN A O 1
ATOM 1896 N N . GLY A 1 237 ? -2.091 7.239 20.142 1.00 94.75 237 GLY A N 1
ATOM 1897 C CA . GLY A 1 237 ? -3.444 7.667 20.495 1.00 94.75 237 GLY A CA 1
ATOM 1898 C C . GLY A 1 237 ? -4.464 7.333 19.404 1.00 94.75 237 GLY A C 1
ATOM 1899 O O . GLY A 1 237 ? -5.509 6.753 19.698 1.00 94.75 237 GLY A O 1
ATOM 1900 N N . ARG A 1 238 ? -4.138 7.630 18.137 1.00 94.94 238 ARG A N 1
ATOM 1901 C CA . ARG A 1 238 ? -5.002 7.326 16.982 1.00 94.94 238 ARG A CA 1
ATOM 1902 C C . ARG A 1 238 ? -5.174 5.823 16.779 1.00 94.94 238 ARG A C 1
ATOM 1904 O O . ARG A 1 238 ? -6.295 5.356 16.605 1.00 94.94 238 ARG A O 1
ATOM 1911 N N . PHE A 1 239 ? -4.086 5.061 16.846 1.00 96.69 239 PHE A N 1
ATOM 1912 C CA . PHE A 1 239 ? -4.124 3.609 16.702 1.00 96.69 239 PHE A CA 1
ATOM 1913 C C . PHE A 1 239 ? -4.927 2.949 17.835 1.00 96.69 239 PHE A C 1
ATOM 1915 O O . PHE A 1 239 ? -5.820 2.142 17.576 1.00 96.69 239 PHE A O 1
ATOM 1922 N N . ASN A 1 240 ? -4.701 3.363 19.085 1.00 96.19 240 ASN A N 1
ATOM 1923 C CA . ASN A 1 240 ? -5.439 2.863 20.244 1.00 96.19 240 ASN A CA 1
ATOM 1924 C C . ASN A 1 240 ? -6.941 3.184 20.170 1.00 96.19 240 ASN A C 1
ATOM 1926 O O . ASN A 1 240 ? -7.755 2.343 20.549 1.00 96.19 240 ASN A O 1
ATOM 1930 N N . ALA A 1 241 ? -7.323 4.349 19.632 1.00 95.00 241 ALA A N 1
ATOM 1931 C CA . ALA A 1 241 ? -8.729 4.681 19.402 1.00 95.00 241 ALA A CA 1
ATOM 1932 C C . ALA A 1 241 ? -9.416 3.659 18.478 1.00 95.00 241 ALA A C 1
ATOM 1934 O O . ALA A 1 241 ? -10.549 3.264 18.744 1.00 95.00 241 ALA A O 1
ATOM 1935 N N . VAL A 1 242 ? -8.728 3.171 17.437 1.00 96.56 242 VAL A N 1
ATOM 1936 C CA . VAL A 1 242 ? -9.271 2.125 16.551 1.00 96.56 242 VAL A CA 1
ATOM 1937 C C . VAL A 1 242 ? -9.310 0.762 17.245 1.00 96.56 242 VAL A C 1
ATOM 1939 O O . VAL A 1 242 ? -10.312 0.054 17.145 1.00 96.56 242 VAL A O 1
ATOM 1942 N N . LEU A 1 243 ? -8.267 0.394 17.998 1.00 95.69 243 LEU A N 1
ATOM 1943 C CA . LEU A 1 243 ? -8.228 -0.879 18.730 1.00 95.69 243 LEU A CA 1
ATOM 1944 C C . LEU A 1 243 ? -9.381 -1.017 19.733 1.00 95.69 243 LEU A C 1
ATOM 1946 O O . LEU A 1 243 ? -9.984 -2.088 19.834 1.00 95.69 243 LEU A O 1
ATOM 1950 N N . GLN A 1 244 ? -9.730 0.065 20.432 1.00 94.50 244 GLN A N 1
ATOM 1951 C CA . GLN A 1 244 ? -10.833 0.070 21.395 1.00 94.50 244 GLN A CA 1
ATOM 1952 C C . GLN A 1 244 ? -12.186 -0.254 20.743 1.00 94.50 244 GLN A C 1
ATOM 1954 O O . GLN A 1 244 ? -12.974 -0.998 21.330 1.00 94.50 244 GLN A O 1
ATOM 1959 N N . LEU A 1 245 ? -12.432 0.214 19.512 1.00 94.38 245 LEU A N 1
ATOM 1960 C CA . LEU A 1 245 ? -13.681 -0.046 18.777 1.00 94.38 245 LEU A CA 1
ATOM 1961 C C . LEU A 1 245 ? -13.894 -1.526 18.450 1.00 94.38 245 LEU A C 1
ATOM 1963 O O . LEU A 1 245 ? -15.032 -1.978 18.345 1.00 94.38 245 LEU A O 1
ATOM 1967 N N . ILE A 1 246 ? -12.808 -2.287 18.319 1.00 93.31 246 ILE A N 1
ATOM 1968 C CA . ILE A 1 246 ? -12.846 -3.735 18.089 1.00 93.31 246 ILE A CA 1
ATOM 1969 C C . ILE A 1 246 ? -12.518 -4.530 19.356 1.00 93.31 246 ILE A C 1
ATOM 1971 O O . ILE A 1 246 ? -12.238 -5.723 19.268 1.00 93.31 246 ILE A O 1
ATOM 1975 N N . SER A 1 247 ? -12.526 -3.898 20.537 1.00 93.44 247 SER A N 1
ATOM 1976 C CA . SER A 1 247 ? -12.204 -4.524 21.831 1.00 93.44 247 SER A CA 1
ATOM 1977 C C . SER A 1 247 ? -10.826 -5.205 21.858 1.00 93.44 247 SER A C 1
ATOM 1979 O O . SER A 1 247 ? -10.674 -6.305 22.391 1.00 93.44 247 SER A O 1
ATOM 1981 N N . SER A 1 248 ? -9.835 -4.615 21.190 1.00 93.00 248 SER A N 1
ATOM 1982 C CA . SER A 1 248 ? -8.424 -5.028 21.229 1.00 93.00 248 SER A CA 1
ATOM 1983 C C . SER A 1 248 ? -7.617 -4.100 22.135 1.00 93.00 248 SER A C 1
ATOM 1985 O O . SER A 1 248 ? -7.989 -2.947 22.345 1.00 93.00 248 SER A O 1
ATOM 1987 N N . SER A 1 249 ? -6.497 -4.597 22.657 1.00 92.88 249 SER A N 1
ATOM 1988 C CA . SER A 1 249 ? -5.563 -3.818 23.469 1.00 92.88 249 SER A CA 1
ATOM 1989 C C . SER A 1 249 ? -4.292 -3.486 22.694 1.00 92.88 249 SER A C 1
ATOM 1991 O O . SER A 1 249 ? -3.821 -4.260 21.861 1.00 92.88 249 SER A O 1
ATOM 1993 N N . LEU A 1 250 ? -3.728 -2.320 22.993 1.00 95.12 250 LEU A N 1
ATOM 1994 C CA . LEU A 1 250 ? -2.410 -1.923 22.520 1.00 95.12 250 LEU A CA 1
ATOM 1995 C C . LEU A 1 250 ? -1.330 -2.707 23.279 1.00 95.12 250 LEU A C 1
ATOM 1997 O O . LEU A 1 250 ? -1.335 -2.702 24.511 1.00 95.12 250 LEU A O 1
ATOM 2001 N N . ASN A 1 251 ? -0.373 -3.300 22.562 1.00 95.62 251 ASN A N 1
ATOM 2002 C CA . ASN A 1 251 ? 0.890 -3.734 23.153 1.00 95.62 251 ASN A CA 1
ATOM 2003 C C . ASN A 1 251 ? 1.944 -2.641 22.897 1.00 95.62 251 ASN A C 1
ATOM 2005 O O . ASN A 1 251 ? 2.359 -2.467 21.747 1.00 95.62 251 ASN A O 1
ATOM 2009 N N . PRO A 1 252 ? 2.393 -1.898 23.929 1.00 95.12 252 PRO A N 1
ATOM 2010 C CA . PRO A 1 252 ? 3.337 -0.806 23.733 1.00 95.12 252 PRO A CA 1
ATOM 2011 C C . PRO A 1 252 ? 4.652 -1.261 23.096 1.00 95.12 252 PRO A C 1
ATOM 2013 O O . PRO A 1 252 ? 5.151 -0.584 22.206 1.00 95.12 252 PRO A O 1
ATOM 2016 N N . GLU A 1 253 ? 5.213 -2.398 23.497 1.00 94.50 253 GLU A N 1
ATOM 2017 C CA . GLU A 1 253 ? 6.517 -2.853 23.004 1.00 94.50 253 GLU A CA 1
ATOM 2018 C C . GLU A 1 253 ? 6.470 -3.191 21.509 1.00 94.50 253 GLU A C 1
ATOM 2020 O O . GLU A 1 253 ? 7.293 -2.709 20.721 1.00 94.50 253 GLU A O 1
ATOM 2025 N N . THR A 1 254 ? 5.451 -3.953 21.105 1.00 93.88 254 THR A N 1
ATOM 2026 C CA . THR A 1 254 ? 5.222 -4.303 19.701 1.00 93.88 254 THR A CA 1
ATOM 2027 C C . THR A 1 254 ? 4.948 -3.057 18.865 1.00 93.88 254 THR A C 1
ATOM 2029 O O . THR A 1 254 ? 5.554 -2.883 17.811 1.00 93.88 254 THR A O 1
ATOM 2032 N N . PHE A 1 255 ? 4.109 -2.145 19.366 1.00 96.06 255 PHE A N 1
ATOM 2033 C CA . PHE A 1 255 ? 3.818 -0.872 18.710 1.00 96.06 255 PHE A CA 1
ATOM 2034 C C . PHE A 1 255 ? 5.087 -0.048 18.447 1.00 96.06 255 PHE A C 1
ATOM 2036 O O . PHE A 1 255 ? 5.328 0.349 17.308 1.00 96.06 255 PHE A O 1
ATOM 2043 N N . HIS A 1 256 ? 5.923 0.177 19.467 1.00 95.06 256 HIS A N 1
ATOM 2044 C CA . HIS A 1 256 ? 7.144 0.980 19.324 1.00 95.06 256 HIS A CA 1
ATOM 2045 C C . HIS A 1 256 ? 8.147 0.329 18.366 1.00 95.06 256 HIS A C 1
ATOM 2047 O O . HIS A 1 256 ? 8.771 1.023 17.562 1.00 95.06 256 HIS A O 1
ATOM 2053 N N . THR A 1 257 ? 8.277 -0.999 18.417 1.00 94.88 257 THR A N 1
ATOM 2054 C CA . THR A 1 257 ? 9.146 -1.752 17.504 1.00 94.88 257 THR A CA 1
ATOM 2055 C C . THR A 1 257 ? 8.694 -1.592 16.055 1.00 94.88 257 THR A C 1
ATOM 2057 O O . THR A 1 257 ? 9.488 -1.174 15.213 1.00 94.88 257 THR A O 1
ATOM 2060 N N . THR A 1 258 ? 7.411 -1.837 15.769 1.00 94.75 258 THR A N 1
ATOM 2061 C CA . THR A 1 258 ? 6.845 -1.670 14.424 1.00 94.75 258 THR A CA 1
ATOM 2062 C C . THR A 1 258 ? 6.981 -0.230 13.932 1.00 94.75 258 THR A C 1
ATOM 2064 O O . THR A 1 258 ? 7.389 -0.008 12.793 1.00 94.75 258 THR A O 1
ATOM 2067 N N . LEU A 1 259 ? 6.695 0.755 14.790 1.00 94.75 259 LEU A N 1
ATOM 2068 C CA . LEU A 1 259 ? 6.772 2.167 14.424 1.00 94.75 259 LEU A CA 1
ATOM 2069 C C . LEU A 1 259 ? 8.197 2.586 14.051 1.00 94.75 259 LEU A C 1
ATOM 2071 O O . LEU A 1 259 ? 8.387 3.308 13.077 1.00 94.75 259 LEU A O 1
ATOM 2075 N N . LYS A 1 260 ? 9.206 2.096 14.779 1.00 93.12 260 LYS A N 1
ATOM 2076 C CA . LYS A 1 260 ? 10.615 2.360 14.470 1.00 93.12 260 LYS A CA 1
ATOM 2077 C C . LYS A 1 260 ? 11.017 1.786 13.109 1.00 93.12 260 LYS A C 1
ATOM 2079 O O . LYS A 1 260 ? 11.704 2.465 12.350 1.00 93.12 260 LYS A O 1
ATOM 2084 N N . THR A 1 261 ? 10.589 0.565 12.786 1.00 92.94 261 THR A N 1
ATOM 2085 C CA . THR A 1 261 ? 10.859 -0.046 11.473 1.00 92.94 261 THR A CA 1
ATOM 2086 C C . THR A 1 261 ? 10.156 0.717 10.350 1.00 92.94 261 THR A C 1
ATOM 2088 O O . THR A 1 261 ? 10.756 0.954 9.303 1.00 92.94 261 THR A O 1
ATOM 2091 N N . LEU A 1 262 ? 8.909 1.150 10.572 1.00 93.94 262 LEU A N 1
ATOM 2092 C CA . LEU A 1 262 ? 8.166 1.975 9.615 1.00 93.94 262 LEU A CA 1
ATOM 2093 C C . LEU A 1 262 ? 8.878 3.306 9.371 1.00 93.94 262 LEU A C 1
ATOM 2095 O O . LEU A 1 262 ? 9.068 3.687 8.222 1.00 93.94 262 LEU A O 1
ATOM 2099 N N . ASP A 1 263 ? 9.320 3.983 10.432 1.00 92.62 263 ASP A N 1
ATOM 2100 C CA . ASP A 1 263 ? 10.035 5.257 10.327 1.00 92.62 263 ASP A CA 1
ATOM 2101 C C . ASP A 1 263 ? 11.326 5.107 9.511 1.00 92.62 263 ASP A C 1
ATOM 2103 O O . ASP A 1 263 ? 11.600 5.898 8.613 1.00 92.62 263 ASP A O 1
ATOM 2107 N N . GLN A 1 264 ? 12.099 4.043 9.753 1.00 89.81 264 GLN A N 1
ATOM 2108 C CA . GLN A 1 264 ? 13.300 3.746 8.967 1.00 89.81 264 GLN A CA 1
ATOM 2109 C C . GLN A 1 264 ? 12.985 3.543 7.481 1.00 89.81 264 GLN A C 1
ATOM 2111 O O . GLN A 1 264 ? 13.670 4.128 6.642 1.00 89.81 264 GLN A O 1
ATOM 2116 N N . LEU A 1 265 ? 11.946 2.766 7.153 1.00 89.69 265 LEU A N 1
ATOM 2117 C CA . LEU A 1 265 ? 11.536 2.548 5.766 1.00 89.69 265 LEU A CA 1
ATOM 2118 C C . LEU A 1 265 ? 11.094 3.858 5.102 1.00 89.69 265 LEU A C 1
ATOM 2120 O O . LEU A 1 265 ? 11.598 4.214 4.042 1.00 89.69 265 LEU A O 1
ATOM 2124 N N . LEU A 1 266 ? 10.151 4.585 5.701 1.00 89.19 266 LEU A N 1
ATOM 2125 C CA . LEU A 1 266 ? 9.552 5.765 5.068 1.00 89.19 266 LEU A CA 1
ATOM 2126 C C . LEU A 1 266 ? 10.553 6.917 4.919 1.00 89.19 266 LEU A C 1
ATOM 2128 O O . LEU A 1 266 ? 10.510 7.654 3.928 1.00 89.19 266 LEU A O 1
ATOM 2132 N N . ASN A 1 267 ? 11.515 7.025 5.839 1.00 86.38 267 ASN A N 1
ATOM 2133 C CA . ASN A 1 267 ? 12.628 7.955 5.692 1.00 86.38 267 ASN A CA 1
ATOM 2134 C C . ASN A 1 267 ? 13.539 7.566 4.517 1.00 86.38 267 ASN A C 1
ATOM 2136 O O . ASN A 1 267 ? 13.993 8.458 3.808 1.00 86.38 267 ASN A O 1
ATOM 2140 N N . GLN A 1 268 ? 13.765 6.275 4.238 1.00 82.25 268 GLN A N 1
ATOM 2141 C CA . GLN A 1 268 ? 14.512 5.850 3.041 1.00 82.25 268 GLN A CA 1
ATOM 2142 C C . GLN A 1 268 ? 13.782 6.204 1.741 1.00 82.25 268 GLN A C 1
ATOM 2144 O O . GLN A 1 268 ? 14.425 6.641 0.789 1.00 82.25 268 GLN A O 1
ATOM 2149 N N . LEU A 1 269 ? 12.452 6.075 1.714 1.00 81.69 269 LEU A N 1
ATOM 2150 C CA . LEU A 1 269 ? 11.642 6.470 0.554 1.00 81.69 269 LEU A CA 1
ATOM 2151 C C . LEU A 1 269 ? 11.702 7.985 0.295 1.00 81.69 269 LEU A C 1
ATOM 2153 O O . LEU A 1 269 ? 11.670 8.418 -0.853 1.00 81.69 269 LEU A O 1
ATOM 2157 N N . SER A 1 270 ? 11.838 8.783 1.358 1.00 71.94 270 SER A N 1
ATOM 2158 C CA . SER A 1 270 ? 11.918 10.250 1.282 1.00 71.94 270 SER A CA 1
ATOM 2159 C C . SER A 1 270 ? 13.348 10.777 1.056 1.00 71.94 270 SER A C 1
ATOM 2161 O O . SER A 1 270 ? 13.535 11.877 0.550 1.00 71.94 270 SER A O 1
ATOM 2163 N N . ALA A 1 271 ? 14.385 10.021 1.437 1.00 56.06 271 ALA A N 1
ATOM 2164 C CA . ALA A 1 271 ? 15.772 10.503 1.496 1.00 56.06 271 ALA A CA 1
ATOM 2165 C C . ALA A 1 271 ? 16.486 10.630 0.137 1.00 56.06 271 ALA A C 1
ATOM 2167 O O . ALA A 1 271 ? 17.593 11.170 0.088 1.00 56.06 271 ALA A O 1
ATOM 2168 N N . VAL A 1 272 ? 15.883 10.165 -0.961 1.00 51.91 272 VAL A N 1
ATOM 2169 C CA . VAL A 1 272 ? 16.487 10.242 -2.306 1.00 51.91 272 VAL A CA 1
ATOM 2170 C C . VAL A 1 272 ? 16.353 11.643 -2.938 1.00 51.91 272 VAL A C 1
ATOM 2172 O O . VAL A 1 272 ? 17.002 11.925 -3.938 1.00 51.91 272 VAL A O 1
ATOM 2175 N N . ASP A 1 273 ? 15.644 12.572 -2.287 1.00 37.69 273 ASP A N 1
ATOM 2176 C CA . ASP A 1 273 ? 15.587 13.996 -2.667 1.00 37.69 273 ASP A CA 1
ATOM 2177 C C . ASP A 1 273 ? 16.849 14.809 -2.314 1.00 37.69 273 ASP A C 1
ATOM 2179 O O . ASP A 1 273 ? 16.927 16.001 -2.622 1.00 37.69 273 ASP A O 1
ATOM 2183 N N . LYS A 1 274 ? 17.875 14.214 -1.686 1.00 33.00 274 LYS A N 1
ATOM 2184 C CA . LYS A 1 274 ? 19.183 14.879 -1.616 1.00 33.00 274 LYS A CA 1
ATOM 2185 C C . LYS A 1 274 ? 19.923 14.637 -2.931 1.00 33.00 274 LYS A C 1
ATOM 2187 O O . LYS A 1 274 ? 20.343 13.498 -3.151 1.00 33.00 274 LYS A O 1
ATOM 2192 N N . PRO A 1 275 ? 20.155 15.662 -3.779 1.00 34.09 275 PRO A N 1
ATOM 2193 C CA . PRO A 1 275 ? 21.130 15.511 -4.847 1.00 34.09 275 PRO A CA 1
ATOM 2194 C C . PRO A 1 275 ? 22.432 15.030 -4.205 1.00 34.09 275 PRO A C 1
ATOM 2196 O O . PRO A 1 275 ? 22.856 15.568 -3.176 1.00 34.09 275 PRO A O 1
ATOM 2199 N N . ALA A 1 276 ? 23.029 13.979 -4.772 1.00 38.75 276 ALA A N 1
ATOM 2200 C CA . ALA A 1 276 ? 24.391 13.604 -4.432 1.00 38.75 276 ALA A CA 1
ATOM 2201 C C . ALA A 1 276 ? 25.221 14.889 -4.506 1.00 38.75 276 ALA A C 1
ATOM 2203 O O . ALA A 1 276 ? 25.225 15.550 -5.544 1.00 38.75 276 ALA A O 1
ATOM 2204 N N . ALA A 1 277 ? 25.823 15.293 -3.385 1.00 41.03 277 ALA A N 1
ATOM 2205 C CA . ALA A 1 277 ? 26.737 16.421 -3.385 1.00 41.03 277 ALA A CA 1
ATOM 2206 C C . ALA A 1 277 ? 27.763 16.154 -4.489 1.00 41.03 277 ALA A C 1
ATOM 2208 O O . ALA A 1 277 ? 28.394 15.094 -4.490 1.00 41.03 277 ALA A O 1
ATOM 2209 N N . ASP A 1 278 ? 27.838 17.066 -5.457 1.00 39.53 278 ASP A N 1
ATOM 2210 C CA . ASP A 1 278 ? 28.764 16.966 -6.574 1.00 39.53 278 ASP A CA 1
ATOM 2211 C C . ASP A 1 278 ? 30.176 16.753 -6.001 1.00 39.53 278 ASP A C 1
ATOM 2213 O O . ASP A 1 278 ? 30.635 17.590 -5.215 1.00 39.53 278 ASP A O 1
ATOM 2217 N N . PRO A 1 279 ? 30.864 15.638 -6.311 1.00 46.28 279 PRO A N 1
ATOM 2218 C CA . PRO A 1 279 ? 32.220 15.416 -5.826 1.00 46.28 279 PRO A CA 1
ATOM 2219 C C . PRO A 1 279 ? 33.209 16.455 -6.380 1.00 46.28 279 PRO A C 1
ATOM 2221 O O . PRO A 1 279 ? 34.327 16.529 -5.876 1.00 46.28 279 PRO A O 1
ATOM 2224 N N . ASN A 1 280 ? 32.803 17.267 -7.366 1.00 45.28 280 ASN A N 1
ATOM 2225 C CA . ASN A 1 280 ? 33.542 18.418 -7.868 1.00 45.28 280 ASN A CA 1
ATOM 2226 C C . ASN A 1 280 ? 32.630 19.655 -7.949 1.00 45.28 280 ASN A C 1
ATOM 2228 O O . ASN A 1 280 ? 32.024 19.890 -8.993 1.00 45.28 280 ASN A O 1
ATOM 2232 N N . PRO A 1 281 ? 32.544 20.495 -6.900 1.00 39.09 281 PRO A N 1
ATOM 2233 C CA . PRO A 1 281 ? 31.852 21.772 -7.031 1.00 39.09 281 PRO A CA 1
ATOM 2234 C C . PRO A 1 281 ? 32.481 22.582 -8.180 1.00 39.09 281 PRO A C 1
ATOM 2236 O O . PRO A 1 281 ? 33.709 22.567 -8.323 1.00 39.09 281 PRO A O 1
ATOM 2239 N N . PRO A 1 282 ? 31.685 23.293 -9.000 1.00 41.22 282 PRO A N 1
ATOM 2240 C CA . PRO A 1 282 ? 32.243 24.168 -10.017 1.00 41.22 282 PRO A CA 1
ATOM 2241 C C . PRO A 1 282 ? 33.152 25.190 -9.334 1.00 41.22 282 PRO A C 1
ATOM 2243 O O . PRO A 1 282 ? 32.768 25.818 -8.344 1.00 41.22 282 PRO A O 1
ATOM 2246 N N . SER A 1 283 ? 34.378 25.314 -9.845 1.00 49.97 283 SER A N 1
ATOM 2247 C CA . SER A 1 283 ? 35.342 26.323 -9.419 1.00 49.97 283 SER A CA 1
ATOM 2248 C C . SER A 1 283 ? 34.653 27.685 -9.364 1.00 49.97 283 SER A C 1
ATOM 2250 O O . SER A 1 283 ? 33.921 28.038 -10.292 1.00 49.97 283 SER A O 1
ATOM 2252 N N . ALA A 1 284 ? 34.861 28.428 -8.275 1.00 42.97 284 ALA A N 1
ATOM 2253 C CA . ALA A 1 284 ? 34.312 29.772 -8.131 1.00 42.97 284 ALA A CA 1
ATOM 2254 C C . ALA A 1 284 ? 34.633 30.611 -9.387 1.00 42.97 284 ALA A C 1
ATOM 2256 O O . ALA A 1 284 ? 35.756 30.514 -9.890 1.00 42.97 284 ALA A O 1
ATOM 2257 N N . PRO A 1 285 ? 33.674 31.395 -9.911 1.00 43.12 285 PRO A N 1
ATOM 2258 C CA . PRO A 1 285 ? 33.916 32.215 -11.089 1.00 43.12 285 PRO A CA 1
ATOM 2259 C C . PRO A 1 285 ? 34.990 33.268 -10.799 1.00 43.12 285 PRO A C 1
ATOM 2261 O O . PRO A 1 285 ? 35.114 33.760 -9.673 1.00 43.12 285 PRO A O 1
ATOM 2264 N N . ASP A 1 286 ? 35.768 33.582 -11.833 1.00 46.59 286 ASP A N 1
ATOM 2265 C CA . ASP A 1 286 ? 36.888 34.521 -11.784 1.00 46.59 286 ASP A CA 1
ATOM 2266 C C . ASP A 1 286 ? 36.386 35.917 -11.342 1.00 46.59 286 ASP A C 1
ATOM 2268 O O . ASP A 1 286 ? 35.346 36.369 -11.841 1.00 46.59 286 ASP A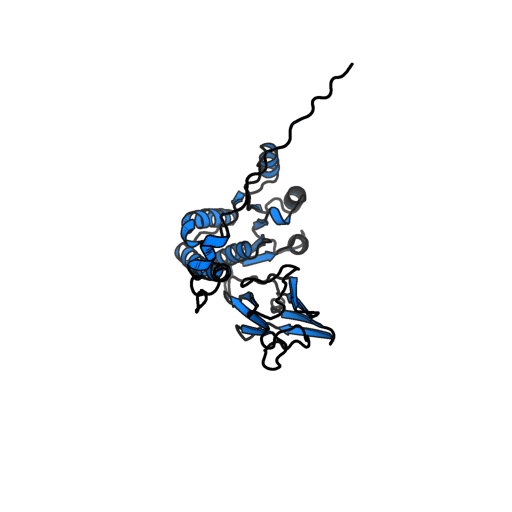 O 1
ATOM 2272 N N . PRO A 1 287 ? 37.069 36.636 -10.427 1.00 44.81 287 PRO A N 1
ATOM 2273 C CA . PRO A 1 287 ? 36.591 37.916 -9.889 1.00 44.81 287 PRO A CA 1
ATOM 2274 C C . PRO A 1 287 ? 36.344 39.005 -10.946 1.00 44.81 287 PRO A C 1
ATOM 2276 O O . PRO A 1 287 ? 35.616 39.961 -10.674 1.00 44.81 287 PRO A O 1
ATOM 2279 N N . ASP A 1 288 ? 36.908 38.850 -12.145 1.00 44.75 288 ASP A N 1
ATOM 2280 C CA . ASP A 1 288 ? 36.807 39.814 -13.241 1.00 44.75 288 ASP A CA 1
ATOM 2281 C C . ASP A 1 288 ? 35.497 39.717 -14.056 1.00 44.75 288 ASP A C 1
ATOM 2283 O O . ASP A 1 288 ? 35.170 40.651 -14.790 1.00 44.75 288 ASP A O 1
ATOM 2287 N N . GLU A 1 289 ? 34.684 38.659 -13.906 1.00 44.34 289 GLU A N 1
ATOM 2288 C CA . GLU A 1 289 ? 33.374 38.568 -14.587 1.00 44.34 289 GLU A CA 1
ATOM 2289 C C . GLU A 1 289 ? 32.263 39.385 -13.893 1.00 44.34 289 GLU A C 1
ATOM 2291 O O . GLU A 1 289 ? 31.291 39.807 -14.533 1.00 44.34 289 GLU A O 1
ATOM 2296 N N . ILE A 1 290 ? 32.417 39.689 -12.598 1.00 39.03 290 ILE A N 1
ATOM 2297 C CA . ILE A 1 290 ? 31.385 40.340 -11.765 1.00 39.03 290 ILE A CA 1
ATOM 2298 C C . ILE A 1 290 ? 31.224 41.835 -12.103 1.00 39.03 290 ILE A C 1
ATOM 2300 O O . ILE A 1 290 ? 30.155 42.423 -11.916 1.00 39.03 290 ILE A O 1
ATOM 2304 N N . THR A 1 291 ? 32.243 42.470 -12.677 1.00 39.28 291 THR A N 1
ATOM 2305 C CA . THR A 1 291 ? 32.264 43.915 -12.964 1.00 39.28 291 THR A CA 1
ATOM 2306 C C . THR A 1 291 ? 31.490 44.325 -14.222 1.00 39.28 291 THR A C 1
ATOM 2308 O O . THR A 1 291 ? 31.320 45.522 -14.467 1.00 39.28 291 THR A O 1
ATOM 2311 N N . SER A 1 292 ? 30.965 43.375 -15.004 1.00 39.91 292 SER A N 1
ATOM 2312 C CA . SER A 1 292 ? 30.274 43.657 -16.275 1.00 39.91 292 SER A CA 1
ATOM 2313 C C . SER A 1 292 ? 28.747 43.838 -16.166 1.00 39.91 292 SER A C 1
ATOM 2315 O O . SER A 1 292 ? 28.136 44.400 -17.074 1.00 39.91 292 SER A O 1
ATOM 2317 N N . PHE A 1 293 ? 28.119 43.466 -15.041 1.00 36.47 293 PHE A N 1
ATOM 2318 C CA . PHE A 1 293 ? 26.650 43.452 -14.901 1.00 36.47 293 PHE A CA 1
ATOM 2319 C C . PHE A 1 293 ? 26.016 44.704 -14.259 1.00 36.47 293 PHE A C 1
ATOM 2321 O O . PHE A 1 293 ? 24.792 44.805 -14.198 1.00 36.47 293 PHE A O 1
ATOM 2328 N N . LEU A 1 294 ? 26.803 45.694 -13.815 1.00 37.25 294 LEU A N 1
ATOM 2329 C CA . LEU A 1 294 ? 26.303 46.870 -13.072 1.00 37.25 294 LEU A CA 1
ATOM 2330 C C . LEU A 1 294 ? 26.221 48.186 -13.871 1.00 37.25 294 LEU A C 1
ATOM 2332 O O . LEU A 1 294 ? 26.191 49.269 -13.286 1.00 37.25 294 LEU A O 1
ATOM 2336 N N . LYS A 1 295 ? 26.127 48.141 -15.205 1.00 43.72 295 LYS A N 1
ATOM 2337 C CA . LYS A 1 295 ? 25.817 49.341 -16.006 1.00 43.72 295 LYS A CA 1
ATOM 2338 C C . LYS A 1 295 ? 24.730 49.081 -17.044 1.00 43.72 295 LYS A C 1
ATOM 2340 O O . LYS A 1 295 ? 25.040 48.708 -18.166 1.00 43.72 295 LYS A O 1
ATOM 2345 N N . MET A 1 296 ? 23.481 49.410 -16.704 1.00 35.28 296 MET A N 1
ATOM 2346 C CA . MET A 1 296 ? 22.494 49.915 -17.670 1.00 35.28 296 MET A CA 1
ATOM 2347 C C . MET A 1 296 ? 21.608 51.008 -17.035 1.00 35.28 296 MET A C 1
ATOM 2349 O O . MET A 1 296 ? 21.340 50.946 -15.835 1.00 35.28 296 MET A O 1
ATOM 2353 N N . PRO A 1 297 ? 21.201 52.040 -17.805 1.00 41.38 297 PRO A N 1
ATOM 2354 C CA . PRO A 1 297 ? 20.559 53.246 -17.282 1.00 41.38 297 PRO A CA 1
ATOM 2355 C C . PRO A 1 297 ? 19.053 53.081 -17.023 1.00 41.38 297 PRO A C 1
ATOM 2357 O O . PRO A 1 297 ? 18.342 52.354 -17.715 1.00 41.38 297 PRO A O 1
ATOM 2360 N N . SER A 1 298 ? 18.566 53.823 -16.030 1.00 41.00 298 SER A N 1
ATOM 2361 C CA . SER A 1 298 ? 17.164 53.943 -15.633 1.00 41.00 298 SER A CA 1
ATOM 2362 C C . SER A 1 298 ? 16.298 54.573 -16.734 1.00 41.00 298 SER A C 1
ATOM 2364 O O . SER A 1 298 ? 16.546 55.692 -17.177 1.00 41.00 298 SER A O 1
ATOM 2366 N N . SER A 1 299 ? 15.234 53.878 -17.146 1.00 44.38 299 SER A N 1
ATOM 2367 C CA . SER A 1 299 ? 14.137 54.465 -17.934 1.00 44.38 299 SER A CA 1
ATOM 2368 C C . SER A 1 299 ? 13.012 54.930 -16.995 1.00 44.38 299 SER A C 1
ATOM 2370 O O . SER A 1 299 ? 12.698 54.204 -16.049 1.00 44.38 299 SER A O 1
ATOM 2372 N N . PRO A 1 300 ? 12.388 56.106 -17.207 1.00 50.16 300 PRO A N 1
ATOM 2373 C CA . PRO A 1 300 ? 11.305 56.586 -16.349 1.00 50.16 300 PRO A CA 1
ATOM 2374 C C . PRO A 1 300 ? 9.935 55.972 -16.723 1.00 50.16 300 PRO A C 1
ATOM 2376 O O . PRO A 1 300 ? 9.742 55.534 -17.860 1.00 50.16 300 PRO A O 1
ATOM 2379 N N . PRO A 1 301 ? 8.964 55.942 -15.787 1.00 43.47 301 PRO A N 1
ATOM 2380 C CA . PRO A 1 301 ? 7.682 55.256 -15.965 1.00 43.47 301 PRO A CA 1
ATOM 2381 C C . PRO A 1 301 ? 6.657 56.067 -16.793 1.00 43.47 301 PRO A C 1
ATOM 2383 O O . PRO A 1 301 ? 6.750 57.296 -16.864 1.00 43.47 301 PRO A O 1
ATOM 2386 N N . PRO A 1 302 ? 5.640 55.416 -17.399 1.00 43.53 302 PRO A N 1
ATOM 2387 C CA . PRO A 1 302 ? 4.684 56.079 -18.287 1.00 43.53 302 PRO A CA 1
ATOM 2388 C C . PRO A 1 302 ? 3.585 56.856 -17.536 1.00 43.53 302 PRO A C 1
ATOM 2390 O O . PRO A 1 302 ? 3.050 56.412 -16.520 1.00 43.53 302 PRO A O 1
ATOM 2393 N N . GLN A 1 303 ? 3.206 58.018 -18.084 1.00 44.06 303 GLN A N 1
ATOM 2394 C CA . GLN A 1 303 ? 2.137 58.889 -17.579 1.00 44.06 303 GLN A CA 1
ATOM 2395 C C . GLN A 1 303 ? 0.728 58.382 -17.950 1.00 44.06 303 GLN A C 1
ATOM 2397 O O . GLN A 1 303 ? 0.436 58.047 -19.098 1.00 44.06 303 GLN A O 1
ATOM 2402 N N . ARG A 1 304 ? -0.178 58.397 -16.963 1.00 40.31 304 ARG A N 1
ATOM 2403 C CA . ARG A 1 304 ? -1.616 58.083 -17.067 1.00 40.31 304 ARG A CA 1
ATOM 2404 C C . ARG A 1 304 ? -2.366 59.219 -17.788 1.00 40.31 304 ARG A C 1
ATOM 2406 O O . ARG A 1 304 ? -2.437 60.329 -17.268 1.00 40.31 304 ARG A O 1
ATOM 2413 N N . ARG A 1 305 ? -2.986 58.951 -18.945 1.00 45.34 305 ARG A N 1
ATOM 2414 C CA . ARG A 1 305 ? -3.935 59.878 -19.597 1.00 45.34 305 ARG A CA 1
ATOM 2415 C C . ARG A 1 305 ? -5.326 59.762 -18.963 1.00 45.34 305 ARG A C 1
ATOM 2417 O O . ARG A 1 305 ? -5.954 58.709 -19.042 1.00 45.34 305 ARG A O 1
ATOM 2424 N N . GLN A 1 306 ? -5.810 60.855 -18.374 1.00 42.81 306 GLN A N 1
ATOM 2425 C CA . GLN A 1 306 ? -7.217 61.053 -18.012 1.00 42.81 306 GLN A CA 1
ATOM 2426 C C . GLN A 1 306 ? -8.036 61.341 -19.282 1.00 42.81 306 GLN A C 1
ATOM 2428 O O . GLN A 1 306 ? -7.682 62.229 -20.055 1.00 42.81 306 GLN A O 1
ATOM 2433 N N . LYS A 1 307 ? -9.132 60.606 -19.502 1.00 51.06 307 LYS A N 1
ATOM 2434 C CA . LYS A 1 307 ? -10.183 60.988 -20.458 1.00 51.06 307 LYS A CA 1
ATOM 2435 C C . LYS A 1 307 ? -11.203 61.858 -19.719 1.00 51.06 307 LYS A C 1
ATOM 2437 O O . LYS A 1 307 ? -11.798 61.398 -18.750 1.00 51.06 307 LYS A O 1
ATOM 2442 N N . HIS A 1 308 ? -11.367 63.100 -20.166 1.00 46.34 308 HIS A N 1
ATOM 2443 C CA . HIS A 1 308 ? -12.532 63.931 -19.861 1.00 46.34 308 HIS A CA 1
ATOM 2444 C C . HIS A 1 308 ? -13.729 63.417 -20.675 1.00 46.34 308 HIS A C 1
ATOM 2446 O O . HIS A 1 308 ? -13.601 63.232 -21.885 1.00 46.34 308 HIS A O 1
ATOM 2452 N N . ASN A 1 309 ? -14.864 63.205 -20.007 1.00 43.91 309 ASN A N 1
ATOM 2453 C CA . ASN A 1 309 ? -16.180 63.164 -20.638 1.00 43.91 309 ASN A CA 1
ATOM 2454 C C . ASN A 1 309 ? -16.712 64.600 -20.701 1.00 43.91 309 ASN A C 1
ATOM 2456 O O . ASN A 1 309 ? -16.782 65.259 -19.664 1.00 43.91 309 ASN A O 1
ATOM 2460 N N . ASN A 1 310 ? -17.102 65.024 -21.898 1.00 49.47 310 ASN A N 1
ATOM 2461 C CA . ASN A 1 310 ? -18.158 65.999 -22.149 1.00 49.47 310 ASN A CA 1
ATOM 2462 C C . ASN A 1 310 ? -19.113 65.343 -23.146 1.00 49.47 310 ASN A C 1
ATOM 2464 O O . ASN A 1 310 ? -18.583 64.719 -24.096 1.00 49.47 310 ASN A O 1
#